Protein AF-F4Q3R3-F1 (afdb_monomer_lite)

Sequence (217 aa):
MTDQIIIEQIKTFCFKVGINTSKILAITIQENKSNDFLSLVIDFQQNKILPQIPIDLLLQDNNKEKSFGNYRCFYNDDLELSNGFLCCSNLMAVEPKISSSDAHKDRCFVDFINCRGNHPDLIFEVKKVQDTGAQSVITTTNHQILNNKLVKVDSRSSTLKMITFRNFKCSSHKIYYGIDVYQSQRSGATSPQIRLSPFTTRNDSLMSSFFQENYLL

Structure (mmCIF, N/CA/C/O backbone):
data_AF-F4Q3R3-F1
#
_entry.id   AF-F4Q3R3-F1
#
loop_
_atom_site.group_PDB
_atom_site.id
_atom_site.type_symbol
_atom_site.label_atom_id
_atom_site.label_alt_id
_atom_site.label_comp_id
_atom_site.label_asym_id
_atom_site.label_entity_id
_atom_site.label_seq_id
_atom_site.pdbx_PDB_ins_code
_atom_site.Cartn_x
_atom_site.Cartn_y
_atom_site.Cartn_z
_atom_site.occupancy
_atom_site.B_iso_or_equiv
_atom_site.auth_seq_id
_atom_site.auth_comp_id
_atom_site.auth_asym_id
_atom_site.auth_atom_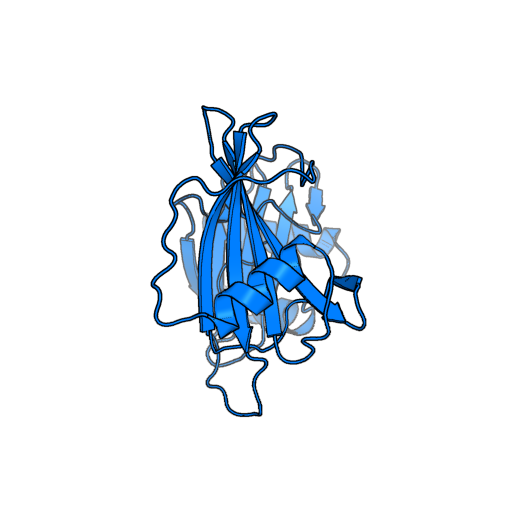id
_atom_site.pdbx_PDB_model_num
ATOM 1 N N . MET A 1 1 ? 16.226 8.936 17.711 1.00 75.06 1 MET A N 1
ATOM 2 C CA . MET A 1 1 ? 15.225 9.484 18.669 1.00 75.06 1 MET A CA 1
ATOM 3 C C . MET A 1 1 ? 14.396 8.336 19.262 1.00 75.06 1 MET A C 1
ATOM 5 O O . MET A 1 1 ? 14.286 7.321 18.586 1.00 75.06 1 MET A O 1
ATOM 9 N N . THR A 1 2 ? 13.866 8.409 20.495 1.00 89.50 2 THR A N 1
ATOM 10 C CA . THR A 1 2 ? 13.022 7.313 21.037 1.00 89.50 2 THR A CA 1
ATOM 11 C C . THR A 1 2 ? 11.581 7.422 20.539 1.00 89.50 2 THR A C 1
ATOM 13 O O . THR A 1 2 ? 11.094 8.526 20.309 1.00 89.50 2 THR A O 1
ATOM 16 N N . ASP A 1 3 ? 10.877 6.295 20.416 1.00 87.62 3 ASP A N 1
ATOM 17 C CA . ASP A 1 3 ? 9.481 6.244 19.947 1.00 87.62 3 ASP A CA 1
ATOM 18 C C . ASP A 1 3 ? 8.557 7.137 20.771 1.00 87.62 3 ASP A C 1
ATOM 20 O O . ASP A 1 3 ? 7.704 7.823 20.224 1.00 87.62 3 ASP A O 1
ATOM 24 N N . GLN A 1 4 ? 8.776 7.184 22.082 1.00 90.81 4 GLN A N 1
ATOM 25 C CA . GLN A 1 4 ? 7.984 8.006 22.985 1.00 90.81 4 GLN A CA 1
ATOM 26 C C . GLN A 1 4 ? 8.170 9.505 22.711 1.00 90.81 4 GLN A C 1
ATOM 28 O O . GLN A 1 4 ? 7.193 10.244 22.692 1.00 90.81 4 GLN A O 1
ATOM 33 N N . ILE A 1 5 ? 9.398 9.949 22.417 1.00 90.44 5 ILE A N 1
ATOM 34 C CA . ILE A 1 5 ? 9.666 11.341 22.021 1.00 90.44 5 ILE A CA 1
ATOM 35 C C . ILE A 1 5 ? 9.001 11.648 20.673 1.00 90.44 5 ILE A C 1
ATOM 37 O O . ILE A 1 5 ? 8.392 12.704 20.522 1.00 90.44 5 ILE A O 1
ATOM 41 N N . ILE A 1 6 ? 9.074 10.720 19.713 1.00 91.19 6 ILE A N 1
ATOM 42 C CA . ILE A 1 6 ? 8.461 10.878 18.386 1.00 91.19 6 ILE A CA 1
ATOM 43 C C . ILE A 1 6 ? 6.942 11.022 18.504 1.00 91.19 6 ILE A C 1
ATOM 45 O O . ILE A 1 6 ? 6.361 11.921 17.899 1.00 91.19 6 ILE A O 1
ATOM 49 N N . ILE A 1 7 ? 6.294 10.154 19.285 1.00 94.31 7 ILE A N 1
ATOM 50 C CA . ILE A 1 7 ? 4.840 10.184 19.469 1.00 94.31 7 ILE A CA 1
ATOM 51 C C . ILE A 1 7 ? 4.414 11.499 20.123 1.00 94.31 7 ILE A C 1
ATOM 53 O O . ILE A 1 7 ? 3.473 12.123 19.641 1.00 94.31 7 ILE A O 1
ATOM 57 N N . GLU A 1 8 ? 5.120 11.965 21.156 1.00 92.50 8 GLU A N 1
ATOM 58 C CA . GLU A 1 8 ? 4.820 13.247 21.808 1.00 92.50 8 GLU A CA 1
ATOM 59 C C . GLU A 1 8 ? 5.006 14.445 20.865 1.00 92.50 8 GLU A C 1
ATOM 61 O O . GLU A 1 8 ? 4.189 15.374 20.863 1.00 92.50 8 GLU A O 1
ATOM 66 N N . GLN A 1 9 ? 6.032 14.415 20.008 1.00 92.19 9 GLN A N 1
ATOM 67 C CA . GLN A 1 9 ? 6.223 15.438 18.983 1.00 92.19 9 GLN A CA 1
ATOM 68 C C . GLN A 1 9 ? 5.089 15.410 17.947 1.00 92.19 9 GLN A C 1
ATOM 70 O O . GLN A 1 9 ? 4.408 16.408 17.726 1.00 92.19 9 GLN A O 1
ATOM 75 N N . ILE A 1 10 ? 4.778 14.255 17.358 1.00 93.06 10 ILE A N 1
ATOM 76 C CA . ILE A 1 10 ? 3.678 14.175 16.388 1.00 93.06 10 ILE A CA 1
ATOM 77 C C . ILE A 1 10 ? 2.347 14.579 17.037 1.00 93.06 10 ILE A C 1
ATOM 79 O O . ILE A 1 10 ? 1.592 15.339 16.440 1.00 93.06 10 ILE A O 1
ATOM 83 N N . LYS A 1 11 ? 2.079 14.162 18.280 1.00 92.69 11 LYS A N 1
ATOM 84 C CA . LYS A 1 11 ? 0.863 14.526 19.021 1.00 92.69 11 LYS A CA 1
ATOM 85 C C . LYS A 1 11 ? 0.736 16.034 19.221 1.00 92.69 11 LYS A C 1
ATOM 87 O O . LYS A 1 11 ? -0.324 16.602 18.962 1.00 92.69 11 LYS A O 1
ATOM 92 N N . THR A 1 12 ? 1.815 16.685 19.650 1.00 91.88 12 THR A N 1
ATOM 93 C CA . THR A 1 12 ? 1.849 18.137 19.870 1.00 91.88 12 THR A CA 1
ATOM 94 C C . THR A 1 12 ? 1.666 18.899 18.558 1.00 91.88 12 THR A C 1
ATOM 96 O O . THR A 1 12 ? 0.879 19.845 18.501 1.00 91.88 12 THR A O 1
ATOM 99 N N . PHE A 1 13 ? 2.332 18.467 17.484 1.00 92.00 13 PHE A N 1
ATOM 100 C CA . PHE A 1 13 ? 2.118 19.011 16.144 1.00 92.00 13 PHE A CA 1
ATOM 101 C C . PHE A 1 13 ? 0.656 18.862 15.707 1.00 92.00 13 PHE A C 1
ATOM 103 O O . PHE A 1 13 ? 0.015 19.857 15.369 1.00 92.00 13 PHE A O 1
ATOM 110 N N . CYS A 1 14 ? 0.103 17.648 15.776 1.00 92.00 14 CYS A N 1
ATOM 111 C CA . CYS A 1 14 ? -1.280 17.363 15.407 1.00 92.00 14 CYS A CA 1
ATOM 112 C C . CYS A 1 14 ? -2.273 18.237 16.182 1.00 92.00 14 CYS A C 1
ATOM 114 O O . CYS A 1 14 ? -3.201 18.767 15.575 1.00 92.00 14 CYS A O 1
ATOM 116 N N . PHE A 1 15 ? -2.051 18.455 17.482 1.00 90.75 15 PHE A N 1
ATOM 117 C CA . PHE A 1 15 ? -2.864 19.362 18.292 1.00 90.75 15 PHE A CA 1
ATOM 118 C C . PHE A 1 15 ? -2.833 20.802 17.760 1.00 90.75 15 PHE A C 1
ATOM 120 O O . PHE A 1 15 ? -3.893 21.389 17.548 1.00 90.75 15 PHE A O 1
ATOM 127 N N . LYS A 1 16 ? -1.642 21.353 17.470 1.00 89.12 16 LYS A N 1
ATOM 128 C CA . LYS A 1 16 ? -1.497 22.714 16.916 1.00 89.12 16 LYS A CA 1
ATOM 129 C C . LYS A 1 16 ? -2.243 22.893 15.590 1.00 89.12 16 LYS A C 1
ATOM 131 O O . LYS A 1 16 ? -2.815 23.950 15.346 1.00 89.12 16 LYS A O 1
ATOM 136 N N . VAL A 1 17 ? -2.235 21.873 14.730 1.00 88.75 17 VAL A N 1
ATOM 137 C CA . VAL A 1 17 ? -2.789 21.962 13.365 1.00 88.75 17 VAL A CA 1
ATOM 138 C C . VAL A 1 17 ? -4.189 21.352 13.210 1.00 88.75 17 VAL A C 1
ATOM 140 O O . VAL A 1 17 ? -4.692 21.245 12.083 1.00 88.75 17 VAL A O 1
ATOM 143 N N . GLY A 1 18 ? -4.820 20.952 14.320 1.00 88.62 18 GLY A N 1
ATOM 144 C CA . GLY A 1 18 ? -6.179 20.408 14.358 1.00 88.62 18 GLY A CA 1
ATOM 145 C C . GLY A 1 18 ? -6.334 19.037 13.690 1.00 88.62 18 GLY A C 1
ATOM 146 O O . GLY A 1 18 ? -7.318 18.811 12.990 1.00 88.62 18 GLY A O 1
ATOM 147 N N . ILE A 1 19 ? -5.355 18.143 13.846 1.00 90.81 19 ILE A N 1
ATOM 148 C CA . ILE A 1 19 ? -5.417 16.744 13.391 1.00 90.81 19 ILE A CA 1
ATOM 149 C C . ILE A 1 19 ? -5.870 15.860 14.558 1.00 90.81 19 ILE A C 1
ATOM 151 O O . ILE A 1 19 ? -5.344 15.975 15.668 1.00 90.81 19 ILE A O 1
ATOM 155 N N . ASN A 1 20 ? -6.835 14.970 14.312 1.00 87.69 20 ASN A N 1
ATOM 156 C CA . ASN A 1 20 ? -7.354 14.074 15.340 1.00 87.69 20 ASN A CA 1
ATOM 157 C C . ASN A 1 20 ? -6.296 13.027 15.749 1.00 87.69 20 ASN A C 1
ATOM 159 O O . ASN A 1 20 ? -5.629 12.431 14.909 1.00 87.69 20 ASN A O 1
ATOM 163 N N . THR A 1 21 ? -6.148 12.800 17.055 1.00 89.06 21 THR A N 1
ATOM 164 C CA . THR A 1 21 ? -5.205 11.827 17.641 1.00 89.06 21 THR A CA 1
ATOM 165 C C . THR A 1 21 ? -5.892 10.866 18.620 1.00 89.06 21 THR A C 1
ATOM 167 O O . THR A 1 21 ? -5.254 10.296 19.497 1.00 89.06 21 THR A O 1
ATOM 170 N N . SER A 1 22 ? -7.212 10.678 18.499 1.00 84.12 22 SER A N 1
ATOM 171 C CA . SER A 1 22 ? -7.994 9.769 19.361 1.00 84.12 22 SER A CA 1
ATOM 172 C C . SER A 1 22 ? -7.909 8.284 18.973 1.00 84.12 22 SER A C 1
ATOM 174 O O . SER A 1 22 ? -8.287 7.423 19.772 1.00 84.12 22 SER A O 1
ATOM 176 N N . LYS A 1 23 ? -7.419 7.977 17.765 1.00 84.88 23 LYS A N 1
ATOM 177 C CA . LYS A 1 23 ? -7.297 6.623 17.199 1.00 84.88 23 LYS A CA 1
ATOM 178 C C . LYS A 1 23 ? -5.906 6.411 16.578 1.00 84.88 23 LYS A C 1
ATOM 180 O O . LYS A 1 23 ? -4.915 6.957 17.063 1.00 84.88 23 LYS A O 1
ATOM 185 N N . ILE A 1 24 ? -5.830 5.607 15.517 1.00 88.06 24 ILE A N 1
ATOM 186 C CA . ILE A 1 24 ? -4.622 5.393 14.730 1.00 88.06 24 ILE A CA 1
ATOM 187 C C . ILE A 1 24 ? -4.497 6.506 13.684 1.00 88.06 24 ILE A C 1
ATOM 189 O O . ILE A 1 24 ? -5.441 6.793 12.950 1.00 88.06 24 ILE A O 1
ATOM 193 N N . LEU A 1 25 ? -3.309 7.099 13.607 1.00 91.25 25 LEU A N 1
ATOM 194 C CA . LEU A 1 25 ? -2.916 8.085 12.608 1.00 91.25 25 LEU A CA 1
ATOM 195 C C . LEU A 1 25 ? -1.880 7.466 11.674 1.00 91.25 25 LEU A C 1
ATOM 197 O O . LEU A 1 25 ? -0.830 7.014 12.131 1.00 91.25 25 LEU A O 1
ATOM 201 N N . ALA A 1 26 ? -2.128 7.511 10.370 1.00 89.94 26 ALA A N 1
ATOM 202 C CA . ALA A 1 26 ? -1.070 7.369 9.378 1.00 89.94 26 ALA A CA 1
ATOM 203 C C . ALA A 1 26 ? -0.681 8.757 8.882 1.00 89.94 26 ALA A C 1
ATOM 205 O O . ALA A 1 26 ? -1.551 9.534 8.495 1.00 89.94 26 ALA A O 1
ATOM 206 N N . ILE A 1 27 ? 0.610 9.073 8.891 1.00 91.94 27 ILE A N 1
ATOM 207 C CA . ILE A 1 27 ? 1.136 10.354 8.427 1.00 91.94 27 ILE A CA 1
ATOM 208 C C . ILE A 1 27 ? 2.411 10.141 7.618 1.00 91.94 27 ILE A C 1
ATOM 210 O O . ILE A 1 27 ? 3.320 9.431 8.036 1.00 91.94 27 ILE A O 1
ATOM 214 N N . THR A 1 28 ? 2.494 10.776 6.456 1.00 91.56 28 THR A N 1
ATOM 215 C CA . THR A 1 28 ? 3.688 10.838 5.618 1.00 91.56 28 THR A CA 1
ATOM 216 C C . THR A 1 28 ? 4.083 12.295 5.444 1.00 91.56 28 THR A C 1
ATOM 218 O O . THR A 1 28 ? 3.264 13.106 5.020 1.00 91.56 28 THR A O 1
ATOM 221 N N . ILE A 1 29 ? 5.330 12.624 5.769 1.00 91.50 29 ILE A N 1
ATOM 222 C CA . ILE A 1 29 ? 5.904 13.963 5.620 1.00 91.50 29 ILE A CA 1
ATOM 223 C C . ILE A 1 29 ? 6.990 13.877 4.555 1.00 91.50 29 ILE A C 1
ATOM 225 O O . ILE A 1 29 ? 7.882 13.038 4.661 1.00 91.50 29 ILE A O 1
ATOM 229 N N . GLN A 1 30 ? 6.910 14.729 3.540 1.00 88.00 30 GLN A N 1
ATOM 230 C CA . GLN A 1 30 ? 7.859 14.801 2.433 1.00 88.00 30 GLN A CA 1
ATOM 231 C C . GLN A 1 30 ? 8.424 16.217 2.323 1.00 88.00 30 GLN A C 1
ATOM 233 O O . GLN A 1 30 ? 7.665 17.185 2.367 1.00 88.00 30 GLN A O 1
ATOM 238 N N . GLU A 1 31 ? 9.733 16.344 2.114 1.00 88.44 31 GLU A N 1
ATOM 239 C CA . GLU A 1 31 ? 10.345 17.613 1.714 1.00 88.44 31 GLU A CA 1
ATOM 240 C C . GLU A 1 31 ? 10.086 17.897 0.225 1.00 88.44 31 GLU A C 1
ATOM 242 O O . GLU A 1 31 ? 10.265 17.051 -0.656 1.00 88.44 31 GLU A O 1
ATOM 247 N N . ASN A 1 32 ? 9.642 19.113 -0.080 1.00 79.19 32 ASN A N 1
ATOM 248 C CA . ASN A 1 32 ? 9.301 19.542 -1.428 1.00 79.19 32 ASN A CA 1
ATOM 249 C C . ASN A 1 32 ? 10.491 19.387 -2.376 1.00 79.19 32 ASN A C 1
ATOM 251 O O . ASN A 1 32 ? 11.596 19.835 -2.090 1.00 79.19 32 ASN A O 1
ATOM 255 N N . LYS A 1 33 ? 10.230 18.831 -3.567 1.00 74.31 33 LYS A N 1
ATOM 256 C CA . LYS A 1 33 ? 11.242 18.595 -4.616 1.00 74.31 33 LYS A CA 1
ATOM 257 C C . LYS A 1 33 ? 12.390 17.667 -4.180 1.00 74.31 33 LYS A C 1
ATOM 259 O O . LYS A 1 33 ? 13.355 17.537 -4.928 1.00 74.31 33 LYS A O 1
ATOM 264 N N . SER A 1 34 ? 12.261 17.002 -3.032 1.00 76.62 34 SER A N 1
ATOM 265 C CA . SER A 1 34 ? 13.141 15.930 -2.589 1.00 76.62 34 SER A CA 1
ATOM 266 C C . SER A 1 34 ? 12.426 14.579 -2.678 1.00 76.62 34 SER A C 1
ATOM 268 O O . SER A 1 34 ? 11.194 14.485 -2.661 1.00 76.62 34 SER A O 1
ATOM 270 N N . ASN A 1 35 ? 13.224 13.517 -2.776 1.00 72.06 35 ASN A N 1
ATOM 271 C CA . ASN A 1 35 ? 12.749 12.151 -2.559 1.00 72.06 35 ASN A CA 1
ATOM 272 C C . ASN A 1 35 ? 12.780 11.780 -1.065 1.00 72.06 35 ASN A C 1
ATOM 274 O O . ASN A 1 35 ? 12.424 10.654 -0.722 1.00 72.06 35 ASN A O 1
ATOM 278 N N . ASP A 1 36 ? 13.211 12.695 -0.193 1.00 79.81 36 ASP A N 1
ATOM 279 C CA . ASP A 1 36 ? 13.259 12.484 1.246 1.00 79.81 36 ASP A CA 1
ATOM 280 C C . ASP A 1 36 ? 11.865 12.583 1.859 1.00 79.81 36 ASP A C 1
ATOM 282 O O . ASP A 1 36 ? 11.150 13.583 1.739 1.00 79.81 36 ASP A O 1
ATOM 286 N N . PHE A 1 37 ? 11.484 11.510 2.545 1.00 85.38 37 PHE A N 1
ATOM 287 C CA . PHE A 1 37 ? 10.232 11.423 3.274 1.00 85.38 37 PHE A CA 1
ATOM 288 C C . PHE A 1 37 ? 10.401 10.607 4.555 1.00 85.38 37 PHE A C 1
ATOM 290 O O . PHE A 1 37 ? 11.352 9.838 4.718 1.00 85.38 37 PHE A O 1
ATOM 297 N N . LEU A 1 38 ? 9.433 10.754 5.449 1.00 91.06 38 LEU A N 1
ATOM 298 C CA . LEU A 1 38 ? 9.163 9.828 6.538 1.00 91.06 38 LEU A CA 1
ATOM 299 C C . LEU A 1 38 ? 7.695 9.427 6.480 1.00 91.06 38 LEU A C 1
ATOM 301 O O . LEU A 1 38 ? 6.846 10.199 6.039 1.00 91.06 38 LEU A O 1
ATOM 305 N N . SER A 1 39 ? 7.394 8.225 6.949 1.00 87.75 39 SER A N 1
ATOM 306 C CA . SER A 1 39 ? 6.030 7.755 7.147 1.00 87.75 39 SER A CA 1
ATOM 307 C C . SER A 1 39 ? 5.922 7.115 8.517 1.00 87.75 39 SER A C 1
ATOM 309 O O . SER A 1 39 ? 6.761 6.295 8.880 1.00 87.75 39 SER A O 1
ATOM 311 N N . LEU A 1 40 ? 4.907 7.480 9.283 1.00 91.75 40 LEU A N 1
ATOM 312 C CA . LEU A 1 40 ? 4.645 6.932 10.603 1.00 91.75 40 LEU A CA 1
ATOM 313 C C . LEU A 1 40 ? 3.199 6.467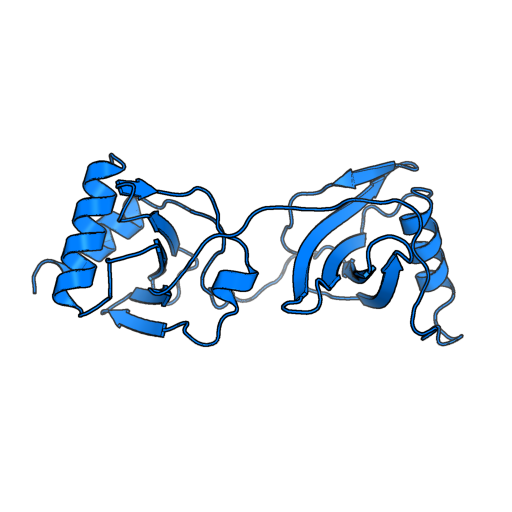 10.657 1.00 91.75 40 LEU A C 1
ATOM 315 O O . LEU A 1 40 ? 2.285 7.204 10.290 1.00 91.75 40 LEU A O 1
ATOM 319 N N . VAL A 1 41 ? 3.003 5.260 11.171 1.00 88.50 41 VAL A N 1
ATOM 320 C CA . VAL A 1 41 ? 1.702 4.823 11.663 1.00 88.50 41 VAL A CA 1
ATOM 321 C C . VAL A 1 41 ? 1.763 4.818 13.181 1.00 88.50 41 VAL A C 1
ATOM 323 O O . VAL A 1 41 ? 2.594 4.126 13.764 1.00 88.50 41 VAL A O 1
ATOM 326 N N . ILE A 1 42 ? 0.888 5.578 13.824 1.00 91.69 42 ILE A N 1
ATOM 327 C CA . ILE A 1 42 ? 0.881 5.763 15.271 1.00 91.69 42 ILE A CA 1
ATOM 328 C C . ILE A 1 42 ? -0.480 5.353 15.810 1.00 91.69 42 ILE A C 1
ATOM 330 O O . ILE A 1 42 ? -1.496 5.911 15.416 1.00 91.69 42 ILE A O 1
ATOM 334 N N . ASP A 1 43 ? -0.490 4.407 16.739 1.00 89.19 43 ASP A N 1
ATOM 335 C CA . ASP A 1 43 ? -1.637 4.117 17.587 1.00 89.19 43 ASP A CA 1
ATOM 336 C C . ASP A 1 43 ? -1.521 4.959 18.864 1.00 89.19 43 ASP A C 1
ATOM 338 O O . ASP A 1 43 ? -0.720 4.652 19.754 1.00 89.19 43 ASP A O 1
ATOM 342 N N . PHE A 1 44 ? -2.299 6.042 18.950 1.00 89.44 44 PHE A N 1
ATOM 343 C CA . PHE A 1 44 ? -2.291 6.928 20.117 1.00 89.44 44 PHE A CA 1
ATOM 344 C C . PHE A 1 44 ? -2.993 6.333 21.340 1.00 89.44 44 PHE A C 1
ATOM 346 O O . PHE A 1 44 ? -2.712 6.765 22.457 1.00 89.44 44 PHE A O 1
ATOM 353 N N . GLN A 1 45 ? -3.864 5.335 21.162 1.00 87.25 45 GLN A N 1
ATOM 354 C CA . GLN A 1 45 ? -4.514 4.647 22.280 1.00 87.25 45 GLN A CA 1
ATOM 355 C C . GLN A 1 45 ? -3.528 3.711 22.974 1.00 87.25 45 GLN A C 1
ATOM 357 O O . GLN A 1 45 ? -3.452 3.673 24.200 1.00 87.25 45 GLN A O 1
ATOM 362 N N . GLN A 1 46 ? -2.735 2.984 22.186 1.00 87.31 46 GLN A N 1
ATOM 363 C CA . GLN A 1 46 ? -1.703 2.080 22.694 1.00 87.31 46 GLN A CA 1
ATOM 364 C C . GLN A 1 46 ? -0.353 2.764 22.928 1.00 87.31 46 GLN A C 1
ATOM 366 O O . GLN A 1 46 ? 0.559 2.124 23.453 1.00 87.31 46 GLN A O 1
ATOM 371 N N . ASN A 1 47 ? -0.222 4.035 22.538 1.00 88.69 47 ASN A N 1
ATOM 372 C CA . ASN A 1 47 ? 1.013 4.817 22.565 1.00 88.69 47 ASN A CA 1
ATOM 373 C C . ASN A 1 47 ? 2.182 4.103 21.858 1.00 88.69 47 ASN A C 1
ATOM 375 O O . ASN A 1 47 ? 3.266 3.935 22.423 1.00 88.69 47 ASN A O 1
ATOM 379 N N . LYS A 1 48 ? 1.945 3.623 20.630 1.00 89.69 48 LYS A N 1
ATOM 380 C CA . LYS A 1 48 ? 2.905 2.814 19.861 1.00 89.69 48 LYS A CA 1
ATOM 381 C C . LYS A 1 48 ? 3.008 3.259 18.411 1.00 89.69 48 LYS A C 1
ATOM 383 O O . LYS A 1 48 ? 2.011 3.588 17.778 1.00 89.69 48 LYS A O 1
ATOM 388 N N . ILE A 1 49 ? 4.217 3.161 17.861 1.00 87.25 49 ILE A N 1
ATOM 389 C CA . ILE A 1 49 ? 4.442 3.238 16.417 1.00 87.25 49 ILE A CA 1
ATOM 390 C C . ILE A 1 49 ? 4.241 1.836 15.839 1.00 87.25 49 ILE A C 1
ATOM 392 O O . ILE A 1 49 ? 4.933 0.889 16.212 1.00 87.25 49 ILE A O 1
ATOM 396 N N . LEU A 1 50 ? 3.279 1.695 14.935 1.00 80.69 50 LEU A N 1
ATOM 397 C CA . LEU A 1 50 ? 2.990 0.442 14.253 1.00 80.69 50 LEU A CA 1
ATOM 398 C C . LEU A 1 50 ? 3.922 0.285 13.042 1.00 80.69 50 LEU A C 1
ATOM 400 O O . LEU A 1 50 ? 4.198 1.261 12.346 1.00 80.69 50 LEU A O 1
ATOM 404 N N . PRO A 1 51 ? 4.410 -0.928 12.739 1.00 64.50 51 PRO A N 1
ATOM 405 C CA . PRO A 1 51 ? 5.303 -1.139 11.600 1.00 64.50 51 PRO A CA 1
ATOM 406 C C . PRO A 1 51 ? 4.578 -0.995 10.255 1.00 64.50 51 PRO A C 1
ATOM 408 O O . PRO A 1 51 ? 5.195 -0.620 9.259 1.00 64.50 51 PRO A O 1
ATOM 411 N N . GLN A 1 52 ? 3.277 -1.295 10.225 1.00 71.12 52 GLN A N 1
ATOM 412 C CA . GLN A 1 52 ? 2.454 -1.265 9.022 1.00 71.12 52 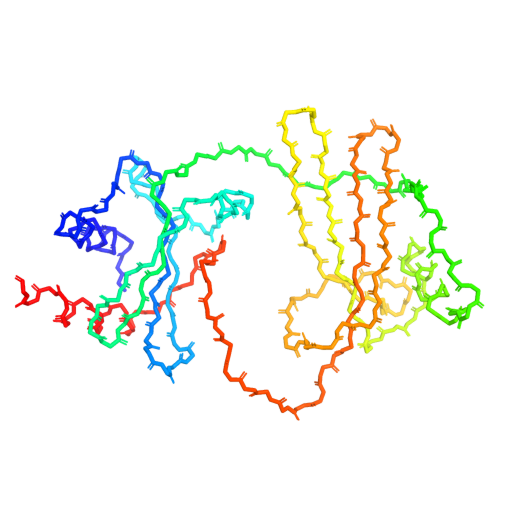GLN A CA 1
ATOM 413 C C . GLN A 1 52 ? 0.963 -1.157 9.354 1.00 71.12 52 GLN A C 1
ATOM 415 O O . GLN A 1 52 ? 0.550 -1.500 10.463 1.00 71.12 52 GLN A O 1
ATOM 420 N N . ILE A 1 53 ? 0.161 -0.785 8.358 1.00 59.72 53 ILE A N 1
ATOM 421 C CA . ILE A 1 53 ? -1.304 -0.876 8.357 1.00 59.72 53 ILE A CA 1
ATOM 422 C C . ILE A 1 53 ? -1.812 -1.521 7.068 1.00 59.72 53 ILE A C 1
ATOM 424 O O . ILE A 1 53 ? -1.154 -1.418 6.029 1.00 59.72 53 ILE A O 1
ATOM 428 N N . PRO A 1 54 ? -2.983 -2.182 7.107 1.00 57.34 54 PRO A N 1
ATOM 429 C CA . PRO A 1 54 ? -3.647 -2.638 5.896 1.00 57.34 54 PRO A CA 1
ATOM 430 C C . PRO A 1 54 ? -3.852 -1.475 4.917 1.00 57.34 54 PRO A C 1
ATOM 432 O O . PRO A 1 54 ? -4.373 -0.423 5.288 1.00 57.34 54 PRO A O 1
ATOM 435 N N . ILE A 1 55 ? -3.458 -1.678 3.657 1.00 55.31 55 ILE A N 1
ATOM 436 C CA . ILE A 1 55 ? -3.570 -0.660 2.603 1.00 55.31 55 ILE A CA 1
ATOM 437 C C . ILE A 1 55 ? -5.018 -0.218 2.385 1.00 55.31 55 ILE A C 1
ATOM 439 O O . ILE A 1 55 ? -5.261 0.943 2.080 1.00 55.31 55 ILE A O 1
ATOM 443 N N . ASP A 1 56 ? -5.978 -1.112 2.617 1.00 49.06 56 ASP A N 1
ATOM 444 C CA . ASP A 1 56 ? -7.404 -0.819 2.482 1.00 49.06 56 ASP A CA 1
ATOM 445 C C . ASP A 1 56 ? -7.864 0.279 3.455 1.00 49.06 56 ASP A C 1
ATOM 447 O O . ASP A 1 56 ? -8.784 1.025 3.135 1.00 49.06 56 ASP A O 1
ATOM 451 N N . LEU A 1 57 ? -7.188 0.441 4.603 1.00 55.94 57 LEU A N 1
ATOM 452 C CA . LEU A 1 57 ? -7.459 1.544 5.528 1.00 55.94 57 LEU A CA 1
ATOM 453 C C . LEU A 1 57 ? -6.928 2.884 4.992 1.00 55.94 57 LEU A C 1
ATOM 455 O O . LEU A 1 57 ? -7.540 3.922 5.215 1.00 55.94 57 LEU A O 1
ATOM 459 N N . LEU A 1 58 ? -5.832 2.864 4.226 1.00 58.81 58 LEU A N 1
ATOM 460 C CA . LEU A 1 58 ? -5.297 4.044 3.535 1.00 58.81 58 LEU A CA 1
ATOM 461 C C . LEU A 1 58 ? -6.045 4.391 2.249 1.00 58.81 58 LEU A C 1
ATOM 463 O O . LEU A 1 58 ? -5.874 5.488 1.732 1.00 58.81 58 LEU A O 1
ATOM 467 N N . LEU A 1 59 ? -6.821 3.469 1.689 1.00 52.56 59 LEU A N 1
ATOM 468 C CA . LEU A 1 59 ? -7.619 3.708 0.485 1.00 52.56 59 LEU A CA 1
ATOM 469 C C . LEU A 1 59 ? -9.016 4.251 0.802 1.00 52.56 59 LEU A C 1
ATOM 471 O O . LEU A 1 59 ? -9.772 4.532 -0.122 1.00 52.56 59 LEU A O 1
ATOM 475 N N . GLN A 1 60 ? -9.352 4.418 2.084 1.00 53.34 60 GLN A N 1
ATOM 476 C CA . GLN A 1 60 ? -10.553 5.137 2.495 1.00 53.34 60 GLN A CA 1
ATOM 477 C C . GLN A 1 60 ? -10.440 6.600 2.028 1.00 53.34 60 GLN A C 1
ATOM 479 O O . GLN A 1 60 ? -9.377 7.207 2.167 1.00 53.34 60 GLN A O 1
ATOM 484 N N . ASP A 1 61 ? -11.524 7.174 1.493 1.00 53.09 61 ASP A N 1
ATOM 485 C CA . ASP A 1 61 ? -11.589 8.513 0.860 1.00 53.09 61 ASP A CA 1
ATOM 486 C C . ASP A 1 61 ? -11.282 9.707 1.803 1.00 53.09 61 ASP A C 1
ATOM 488 O O . ASP A 1 61 ? -11.541 10.864 1.479 1.00 53.09 61 ASP A O 1
ATOM 492 N N . ASN A 1 62 ? -10.688 9.454 2.969 1.00 66.81 62 ASN A N 1
ATOM 493 C CA . ASN A 1 62 ? -10.444 10.420 4.038 1.00 66.81 62 ASN A CA 1
ATOM 494 C C . ASN A 1 62 ? -8.983 10.890 4.127 1.00 66.81 62 ASN A C 1
ATOM 496 O O . ASN A 1 62 ? -8.607 11.556 5.095 1.00 66.81 62 ASN A O 1
ATOM 500 N N . ASN A 1 63 ? -8.148 10.567 3.135 1.00 77.12 63 ASN A N 1
ATOM 501 C CA . ASN A 1 63 ? -6.770 11.053 3.086 1.00 77.12 63 ASN A CA 1
ATOM 502 C C . ASN A 1 63 ? -6.738 12.572 2.888 1.00 77.12 63 ASN A C 1
ATOM 504 O O . ASN A 1 63 ? -7.314 13.107 1.941 1.00 77.12 63 ASN A O 1
ATOM 508 N N . LYS A 1 64 ? -6.012 13.264 3.761 1.00 86.62 64 LYS A N 1
ATOM 509 C CA . LYS A 1 64 ? -5.870 14.721 3.760 1.00 86.62 64 LYS A CA 1
ATOM 510 C C . LYS A 1 64 ? -4.436 15.098 3.397 1.00 86.62 64 LYS A C 1
ATOM 512 O O . LYS A 1 64 ? -3.494 14.420 3.800 1.00 86.62 64 LYS A O 1
ATOM 517 N N . GLU A 1 65 ? -4.269 16.199 2.671 1.00 88.56 65 GLU A N 1
ATOM 518 C CA . GLU A 1 65 ? -2.968 16.820 2.394 1.00 88.56 65 GLU A CA 1
ATOM 519 C C . GLU A 1 65 ? -2.943 18.225 3.003 1.00 88.56 65 GLU A C 1
ATOM 521 O O . GLU A 1 65 ? -3.895 18.997 2.863 1.00 88.56 65 GLU A O 1
ATOM 526 N N . LYS A 1 66 ? -1.843 18.570 3.673 1.00 89.44 66 LYS A N 1
ATOM 527 C CA . LYS A 1 66 ? -1.536 19.934 4.114 1.00 89.44 66 LYS A CA 1
ATOM 528 C C . LYS A 1 66 ? -0.085 20.263 3.782 1.00 89.44 66 LYS A C 1
ATOM 530 O O . LYS A 1 66 ? 0.799 19.424 3.929 1.00 89.44 66 LYS A O 1
ATOM 535 N N . SER A 1 67 ? 0.157 21.494 3.343 1.00 89.12 67 SER A N 1
ATOM 536 C CA . SER A 1 67 ? 1.508 22.012 3.102 1.00 89.12 67 SER A CA 1
ATOM 537 C C . SER A 1 67 ? 1.980 22.835 4.298 1.00 89.12 67 SER A C 1
ATOM 539 O O . SER A 1 67 ? 1.213 23.629 4.841 1.00 89.12 67 SER A O 1
ATOM 541 N N . PHE A 1 68 ? 3.242 22.659 4.678 1.00 87.69 68 PHE A N 1
ATOM 542 C CA . PHE A 1 68 ? 3.886 23.309 5.815 1.00 87.69 68 PHE A CA 1
ATOM 543 C C . PHE A 1 68 ? 5.273 23.792 5.392 1.00 87.69 68 PHE A C 1
ATOM 545 O O . PHE A 1 68 ? 6.237 23.030 5.427 1.00 87.69 68 PHE A O 1
ATOM 552 N N . GLY A 1 69 ? 5.368 25.038 4.919 1.00 86.81 69 GLY A N 1
ATOM 553 C CA . GLY A 1 69 ? 6.622 25.591 4.399 1.00 86.81 69 GLY A CA 1
ATOM 554 C C . GLY A 1 69 ? 7.212 24.726 3.279 1.00 86.81 69 GLY A C 1
ATOM 555 O O . GLY A 1 69 ? 6.589 24.538 2.230 1.00 86.81 69 GLY A O 1
ATOM 556 N N . ASN A 1 70 ? 8.401 24.171 3.521 1.00 88.38 70 ASN A N 1
ATOM 557 C CA . ASN A 1 70 ? 9.095 23.285 2.587 1.00 88.38 70 ASN A CA 1
ATOM 558 C C . ASN A 1 70 ? 8.576 21.842 2.583 1.00 88.38 70 ASN A C 1
ATOM 560 O O . ASN A 1 70 ? 9.091 21.035 1.818 1.00 88.38 70 ASN A O 1
ATOM 564 N N . TYR A 1 71 ? 7.554 21.510 3.370 1.00 90.75 71 TYR A N 1
ATOM 565 C CA . TYR A 1 71 ? 7.081 20.139 3.527 1.00 90.75 71 TYR A CA 1
ATOM 566 C C . TYR A 1 71 ? 5.635 19.960 3.071 1.00 90.75 71 TYR A C 1
ATOM 568 O O . TYR A 1 71 ? 4.805 20.871 3.140 1.00 90.75 71 TYR A O 1
ATOM 576 N N . ARG A 1 72 ? 5.318 18.738 2.651 1.00 89.12 72 ARG A N 1
ATOM 577 C CA . ARG A 1 72 ? 3.957 18.247 2.435 1.00 89.12 72 ARG A CA 1
ATOM 578 C C . ARG A 1 72 ? 3.672 17.119 3.404 1.00 89.12 72 ARG A C 1
ATOM 580 O O . ARG A 1 72 ? 4.445 16.169 3.493 1.00 89.12 72 ARG A O 1
ATOM 587 N N . CYS A 1 73 ? 2.547 17.219 4.095 1.00 90.06 73 CYS A N 1
ATOM 588 C CA . CYS A 1 73 ? 2.058 16.201 5.008 1.00 90.06 73 CYS A CA 1
ATOM 589 C C . CYS A 1 73 ? 0.790 15.575 4.434 1.00 90.06 73 CYS A C 1
ATOM 591 O O . CYS A 1 73 ? -0.227 16.255 4.284 1.00 90.06 73 CYS A O 1
ATOM 593 N N . PHE A 1 74 ? 0.838 14.275 4.175 1.00 89.00 74 PHE A N 1
ATOM 594 C CA . PHE A 1 74 ? -0.322 13.452 3.857 1.00 89.00 74 PHE A CA 1
ATOM 595 C C . PHE A 1 74 ? -0.716 12.678 5.109 1.00 89.00 74 PHE A C 1
ATOM 597 O O . PHE A 1 74 ? 0.158 12.102 5.751 1.00 89.00 74 PHE A O 1
ATOM 604 N N . TYR A 1 75 ? -1.991 12.662 5.488 1.00 90.44 75 TYR A N 1
ATOM 605 C CA . TYR A 1 75 ? -2.420 11.985 6.712 1.00 90.44 75 TYR A CA 1
ATOM 606 C C . TYR A 1 75 ? -3.842 11.424 6.647 1.00 90.44 75 TYR A C 1
ATOM 608 O O . TYR A 1 75 ? -4.685 11.917 5.898 1.00 90.44 75 TYR A O 1
ATOM 616 N N . ASN A 1 76 ? -4.094 10.394 7.453 1.00 88.12 76 ASN A N 1
ATOM 617 C CA . ASN A 1 76 ? -5.410 9.816 7.704 1.00 88.12 76 ASN A CA 1
ATOM 618 C C . ASN A 1 76 ? -5.560 9.572 9.212 1.00 88.12 76 ASN A C 1
ATOM 620 O O . ASN A 1 76 ? -4.767 8.838 9.805 1.00 88.12 76 ASN A O 1
ATOM 624 N N . ASP A 1 77 ? -6.530 10.252 9.820 1.00 81.25 77 ASP A N 1
ATOM 625 C CA . ASP A 1 77 ? -6.723 10.390 11.265 1.00 81.25 77 ASP A CA 1
ATOM 626 C C . ASP A 1 77 ? -7.939 9.617 11.817 1.00 81.25 77 ASP A C 1
ATOM 628 O O . ASP A 1 77 ? -8.346 9.852 12.957 1.00 81.25 77 ASP A O 1
ATOM 632 N N . ASP A 1 78 ? -8.509 8.691 11.034 1.00 74.00 78 ASP A N 1
ATOM 633 C CA . ASP A 1 78 ? -9.693 7.895 11.403 1.00 74.00 78 ASP A CA 1
ATOM 634 C C . ASP A 1 78 ? -9.543 6.394 11.064 1.00 74.00 78 ASP A C 1
ATOM 636 O O . ASP A 1 78 ? -10.450 5.759 10.534 1.00 74.00 78 ASP A O 1
ATOM 640 N N . LEU A 1 79 ? -8.370 5.808 11.339 1.00 71.06 79 LEU A N 1
ATOM 641 C CA . LEU A 1 79 ? -8.075 4.407 11.001 1.00 71.06 79 LEU A CA 1
ATOM 642 C C . LEU A 1 79 ? -8.488 3.424 12.121 1.00 71.06 79 LEU A C 1
ATOM 644 O O . LEU A 1 79 ? -8.161 3.633 13.292 1.00 71.06 79 LEU A O 1
ATOM 648 N N . GLU A 1 80 ? -9.115 2.298 11.743 1.00 61.19 80 GLU A N 1
ATOM 649 C CA . GLU A 1 80 ? -9.475 1.163 12.621 1.00 61.19 80 GLU A CA 1
ATOM 650 C C . GLU A 1 80 ? -8.955 -0.179 12.051 1.00 61.19 80 GLU A C 1
ATOM 652 O O . GLU A 1 80 ? -9.154 -0.478 10.877 1.00 61.19 80 GLU A O 1
ATOM 657 N N . LEU A 1 81 ? -8.271 -1.008 12.855 1.00 53.31 81 LEU A N 1
ATOM 658 C CA . LEU A 1 81 ? -7.613 -2.248 12.393 1.00 53.31 81 LEU A CA 1
ATOM 659 C C . LEU A 1 81 ? -8.540 -3.486 12.393 1.00 53.31 81 LEU A C 1
ATOM 661 O O . LEU A 1 81 ? -9.195 -3.775 13.391 1.00 53.31 81 LEU A O 1
ATOM 665 N N . SER A 1 82 ? -8.487 -4.296 11.323 1.00 45.09 82 SER A N 1
ATOM 666 C CA . SER A 1 82 ? -9.017 -5.678 11.258 1.00 45.09 82 SER A CA 1
ATOM 667 C C . SER A 1 82 ? -7.989 -6.654 10.614 1.00 45.09 82 SER A C 1
ATOM 669 O O . SER A 1 82 ? -7.143 -6.230 9.830 1.00 45.09 82 SER A O 1
ATOM 671 N N . ASN A 1 83 ? -7.974 -7.948 10.990 1.00 38.72 83 ASN A N 1
ATOM 672 C CA . ASN A 1 83 ? -6.846 -8.910 10.806 1.00 38.72 83 ASN A CA 1
ATOM 673 C C . ASN A 1 83 ? -6.874 -9.804 9.506 1.00 38.72 83 ASN A C 1
ATOM 675 O O . ASN A 1 83 ? -7.911 -10.409 9.250 1.00 38.72 83 ASN A O 1
ATOM 679 N N . GLY A 1 84 ? -5.731 -10.051 8.793 1.00 39.25 84 GLY A N 1
ATOM 680 C CA . GLY A 1 84 ? -5.415 -11.307 8.004 1.00 39.25 84 GLY A CA 1
ATOM 681 C C . GLY A 1 84 ? -4.935 -11.269 6.501 1.00 39.25 84 GLY A C 1
ATOM 682 O O . GLY A 1 84 ? -5.328 -10.375 5.762 1.00 39.25 84 GLY A O 1
ATOM 683 N N . PHE A 1 85 ? -4.136 -12.267 6.002 1.00 35.97 85 PHE A N 1
ATOM 684 C CA . PHE A 1 85 ? -3.598 -12.393 4.594 1.00 35.97 85 PHE A CA 1
ATOM 685 C C . PHE A 1 85 ? -3.409 -13.859 4.017 1.00 35.97 85 PHE A C 1
ATOM 687 O O . PHE A 1 85 ? -3.017 -14.744 4.763 1.00 35.97 85 PHE A O 1
ATOM 694 N N . LEU A 1 86 ? -3.668 -14.062 2.686 1.00 46.84 86 LEU A N 1
ATOM 695 C CA . LEU A 1 86 ? -3.547 -15.215 1.691 1.00 46.84 86 LEU A CA 1
ATOM 696 C C . LEU A 1 86 ? -3.755 -16.733 2.050 1.00 46.84 86 LEU A C 1
ATOM 698 O O . LEU A 1 86 ? -2.977 -17.266 2.822 1.00 46.84 86 LEU A O 1
ATOM 702 N N . CYS A 1 87 ? -4.688 -17.478 1.384 1.00 45.00 87 CYS A N 1
ATOM 703 C CA . CYS A 1 87 ? -5.009 -18.898 1.738 1.00 45.00 87 CYS A CA 1
ATOM 704 C C . CYS A 1 87 ? -4.739 -20.089 0.764 1.00 45.00 87 CYS A C 1
ATOM 706 O O . CYS A 1 87 ? -4.471 -21.153 1.310 1.00 45.00 87 CYS A O 1
ATOM 708 N N . CYS A 1 88 ? -4.885 -20.061 -0.587 1.00 49.06 88 CYS A N 1
ATOM 709 C CA . CYS A 1 88 ? -5.172 -21.336 -1.321 1.00 49.06 88 CYS A CA 1
ATOM 710 C C . CYS A 1 88 ? -4.704 -21.469 -2.812 1.00 49.06 88 CYS A C 1
ATOM 712 O O . CYS A 1 88 ? -4.628 -20.463 -3.512 1.00 49.06 88 CYS A O 1
ATOM 714 N N . SER A 1 89 ? -4.436 -22.706 -3.305 1.00 44.28 89 SER A N 1
ATOM 715 C CA . SER A 1 89 ? -3.742 -23.074 -4.579 1.00 44.28 89 SER A CA 1
ATOM 716 C C . SER A 1 89 ? -4.596 -23.383 -5.835 1.00 44.28 89 SER A C 1
ATOM 718 O O . SER A 1 89 ? -4.034 -23.515 -6.919 1.00 44.28 89 SER A O 1
ATOM 720 N N . ASN A 1 90 ? -5.928 -23.478 -5.741 1.00 46.00 90 ASN A N 1
ATOM 721 C CA . ASN A 1 90 ? -6.813 -23.757 -6.889 1.00 46.00 90 ASN A CA 1
ATOM 722 C C . ASN A 1 90 ? -7.554 -22.485 -7.336 1.00 46.00 90 ASN A C 1
ATOM 724 O O . ASN A 1 90 ? -8.549 -22.092 -6.719 1.00 46.00 90 ASN A O 1
ATOM 728 N N . LEU A 1 91 ? -7.070 -21.840 -8.401 1.00 53.56 91 LEU A N 1
ATOM 729 C CA . LEU A 1 91 ? -7.619 -20.595 -8.949 1.00 53.56 91 LEU A CA 1
ATOM 730 C C . LEU A 1 91 ? -8.269 -20.837 -10.321 1.00 53.56 91 LEU A C 1
ATOM 732 O O . LEU A 1 91 ? -7.646 -21.435 -11.192 1.00 53.56 91 LEU A O 1
ATOM 736 N N . MET A 1 92 ? -9.499 -20.350 -10.534 1.00 51.69 92 MET A N 1
ATOM 737 C CA . MET A 1 92 ? -10.195 -20.408 -11.833 1.00 51.69 92 MET A CA 1
ATOM 738 C C . MET A 1 92 ? -10.493 -19.002 -12.357 1.00 51.69 92 MET A C 1
ATOM 740 O O . MET A 1 92 ? -10.931 -18.148 -11.590 1.00 51.69 92 MET A O 1
ATOM 744 N N . ALA A 1 93 ? -10.273 -18.744 -13.649 1.00 47.00 93 ALA A N 1
ATOM 745 C CA . ALA A 1 93 ? -10.584 -17.449 -14.260 1.00 47.00 93 ALA A CA 1
ATOM 746 C C . ALA A 1 93 ? -12.101 -17.182 -14.248 1.00 47.00 93 ALA A C 1
ATOM 748 O O . ALA A 1 93 ? -12.892 -18.052 -14.602 1.00 47.00 93 ALA A O 1
ATOM 749 N N . VAL A 1 94 ? -12.500 -15.979 -13.840 1.00 45.56 94 VAL A N 1
ATOM 750 C CA . VAL A 1 94 ? -13.896 -15.513 -13.772 1.00 45.56 94 VAL A CA 1
ATOM 751 C C . VAL A 1 94 ? -14.345 -14.936 -15.113 1.00 45.56 94 VAL A C 1
ATOM 753 O O . VAL A 1 94 ? -15.516 -15.041 -15.453 1.00 45.56 94 VAL A O 1
ATOM 756 N N . GLU A 1 95 ? -13.421 -14.389 -15.905 1.00 46.03 95 GLU A N 1
ATOM 757 C CA . GLU A 1 95 ? -13.675 -13.984 -17.290 1.00 46.03 95 GLU A CA 1
ATOM 758 C C . GLU A 1 95 ? -12.456 -14.327 -18.158 1.00 46.03 95 GLU A C 1
ATOM 760 O O . GLU A 1 95 ? -11.355 -13.846 -17.873 1.00 46.03 95 GLU A O 1
ATOM 765 N N . PRO A 1 96 ? -12.600 -15.124 -19.231 1.00 45.28 96 PRO A N 1
ATOM 766 C CA . PRO A 1 96 ? -11.498 -15.385 -20.139 1.00 45.28 96 PRO A CA 1
ATOM 767 C C . PRO A 1 96 ? -11.338 -14.183 -21.075 1.00 45.28 96 PRO A C 1
ATOM 769 O O . PRO A 1 96 ? -11.918 -14.136 -22.154 1.00 45.28 96 PRO A O 1
ATOM 772 N N . LYS A 1 97 ? -10.538 -13.187 -20.686 1.00 46.97 97 LYS A N 1
ATOM 773 C CA . LYS A 1 97 ? -9.986 -12.220 -21.650 1.00 46.97 97 LYS A CA 1
ATOM 774 C C . LYS A 1 97 ? -8.611 -12.686 -22.094 1.00 46.97 97 LYS A C 1
ATOM 776 O O . LYS A 1 97 ? -7.602 -12.064 -21.788 1.00 46.97 97 LYS A O 1
ATOM 781 N N . ILE A 1 98 ? -8.599 -13.809 -22.801 1.00 50.84 98 ILE A N 1
ATOM 782 C CA . ILE A 1 98 ? -7.437 -14.237 -23.570 1.00 50.84 98 ILE A CA 1
ATOM 783 C C . ILE A 1 98 ? -7.699 -13.769 -25.000 1.00 50.84 98 ILE A C 1
ATOM 785 O O . ILE A 1 98 ? -8.503 -14.365 -25.715 1.00 50.84 98 ILE A O 1
ATOM 789 N N . SER A 1 99 ? -7.095 -12.650 -25.404 1.00 45.00 99 SER A N 1
ATOM 790 C CA . SER A 1 99 ? -7.060 -12.284 -26.820 1.00 45.00 99 SER A CA 1
ATOM 791 C C . SER A 1 99 ? -5.987 -13.124 -27.503 1.00 45.00 99 SER A C 1
ATOM 793 O O . SER A 1 99 ? -4.826 -13.093 -27.103 1.00 45.00 99 SER A O 1
ATOM 795 N N . SER A 1 100 ? -6.364 -13.835 -28.560 1.00 45.09 100 SER A N 1
ATOM 796 C CA . SER A 1 100 ? -5.534 -14.773 -29.329 1.00 45.09 100 SER A CA 1
ATOM 797 C C . SER A 1 100 ? -4.250 -14.191 -29.953 1.00 45.09 100 SER A C 1
ATOM 799 O O . SER A 1 100 ? -3.480 -14.934 -30.555 1.00 45.09 100 SER A O 1
ATOM 801 N N . SER A 1 101 ? -3.986 -12.889 -29.817 1.00 49.91 101 SER A N 1
ATOM 802 C CA . SER A 1 101 ? -2.781 -12.208 -30.306 1.00 49.91 101 SER A CA 1
ATOM 803 C C . SER A 1 101 ? -1.561 -12.303 -29.373 1.00 49.91 101 SER A C 1
ATOM 805 O O . SER A 1 101 ? -0.509 -11.781 -29.725 1.00 49.91 101 SER A O 1
ATOM 807 N N . ASP A 1 102 ? -1.675 -12.945 -28.202 1.00 54.09 102 ASP A N 1
ATOM 808 C CA . ASP A 1 102 ? -0.705 -12.827 -27.097 1.00 54.09 102 ASP A CA 1
ATOM 809 C C . ASP A 1 102 ? -0.165 -14.175 -26.554 1.00 54.09 102 ASP A C 1
ATOM 811 O O . ASP A 1 102 ? 0.217 -14.279 -25.389 1.00 54.09 102 ASP A O 1
ATOM 815 N N . ALA A 1 103 ? -0.036 -15.205 -27.400 1.00 57.41 103 ALA A N 1
ATOM 816 C CA . ALA A 1 103 ? 0.366 -16.571 -27.009 1.00 57.41 103 ALA A CA 1
ATOM 817 C C . ALA A 1 103 ? 1.645 -16.676 -26.139 1.00 57.41 103 ALA A C 1
ATOM 819 O O . ALA A 1 103 ? 1.776 -17.582 -25.314 1.00 57.41 103 ALA A O 1
ATOM 820 N N . HIS A 1 104 ? 2.602 -15.752 -26.294 1.00 62.00 104 HIS A N 1
ATOM 821 C CA . HIS A 1 104 ? 3.787 -15.696 -25.430 1.00 62.00 104 HIS A CA 1
ATOM 822 C C . HIS A 1 104 ? 3.445 -15.271 -23.993 1.00 62.00 104 HIS A C 1
ATOM 824 O O . HIS A 1 104 ? 3.968 -15.843 -23.039 1.00 62.00 104 HIS A O 1
ATOM 830 N N . LYS A 1 105 ? 2.530 -14.310 -23.832 1.00 65.56 105 LYS A N 1
ATOM 831 C CA . LYS A 1 105 ? 2.089 -13.811 -22.526 1.00 65.56 105 LYS A CA 1
ATOM 832 C C . LYS A 1 105 ? 1.256 -14.863 -21.791 1.00 65.56 105 LYS A C 1
ATOM 834 O O . LYS A 1 105 ? 1.460 -15.056 -20.594 1.00 65.56 105 LYS A O 1
ATOM 839 N N . ASP A 1 106 ? 0.416 -15.605 -22.511 1.00 62.75 106 ASP A N 1
ATOM 840 C CA . ASP A 1 106 ? -0.332 -16.741 -21.955 1.00 62.75 106 ASP A CA 1
ATOM 841 C C . ASP A 1 106 ? 0.606 -17.826 -21.419 1.00 62.75 106 ASP A C 1
ATOM 843 O O . ASP A 1 106 ? 0.387 -18.374 -20.340 1.00 62.75 106 ASP A O 1
ATOM 847 N N . ARG A 1 107 ? 1.710 -18.094 -22.128 1.00 67.31 107 ARG A N 1
ATOM 848 C CA . ARG A 1 107 ? 2.725 -19.049 -21.674 1.00 67.31 107 ARG A CA 1
ATOM 849 C C . ARG A 1 107 ? 3.413 -18.593 -20.385 1.00 67.31 107 ARG A C 1
ATOM 851 O O . ARG A 1 107 ? 3.540 -19.401 -19.472 1.00 67.31 107 ARG A O 1
ATOM 858 N N . CYS A 1 108 ? 3.784 -17.315 -20.273 1.00 68.62 108 CYS A N 1
ATOM 859 C CA . CYS A 1 108 ? 4.355 -16.759 -19.038 1.00 68.62 108 CYS A CA 1
ATOM 860 C C . CYS A 1 108 ? 3.379 -16.844 -17.853 1.00 68.62 108 CYS A C 1
ATOM 862 O O . CYS A 1 108 ? 3.795 -17.071 -16.718 1.00 68.62 108 CYS A O 1
ATOM 864 N N . PHE A 1 109 ? 2.078 -16.693 -18.106 1.00 72.56 109 PHE A N 1
ATOM 865 C CA . PHE A 1 109 ? 1.049 -16.858 -17.085 1.00 72.56 109 PHE A CA 1
ATOM 866 C C . PHE A 1 109 ? 0.884 -18.316 -16.634 1.00 72.56 109 PHE A C 1
ATOM 868 O O . PHE A 1 109 ? 0.823 -18.595 -15.436 1.00 72.56 109 PHE A O 1
ATOM 875 N N . VAL A 1 110 ? 0.855 -19.263 -17.575 1.00 68.19 110 VAL A N 1
ATOM 876 C CA . VAL A 1 110 ? 0.805 -20.704 -17.272 1.00 68.19 110 VAL A CA 1
ATOM 877 C C . VAL A 1 110 ? 2.036 -21.136 -16.471 1.00 68.19 110 VAL A C 1
ATOM 879 O O . VAL A 1 110 ? 1.908 -21.891 -15.506 1.00 68.19 110 VAL A O 1
ATOM 882 N N . ASP A 1 111 ? 3.208 -20.629 -16.837 1.00 71.00 111 ASP A N 1
ATOM 883 C CA . ASP A 1 111 ? 4.468 -20.816 -16.117 1.00 71.00 111 ASP A CA 1
ATOM 884 C C . ASP A 1 111 ? 4.378 -20.281 -14.675 1.00 71.00 111 ASP A C 1
ATOM 886 O O . ASP A 1 111 ? 4.747 -20.980 -13.728 1.00 71.00 111 ASP A O 1
ATOM 890 N N . PHE A 1 112 ? 3.796 -19.092 -14.482 1.00 75.12 112 PHE A N 1
ATOM 891 C CA . PHE A 1 112 ? 3.567 -18.491 -13.164 1.00 75.12 112 PHE A CA 1
ATOM 892 C C . PHE A 1 112 ? 2.660 -19.336 -12.269 1.00 75.12 112 PHE A C 1
ATOM 894 O O . PHE A 1 112 ? 3.033 -19.648 -11.139 1.00 75.12 112 PHE A O 1
ATOM 901 N N . ILE A 1 113 ? 1.498 -19.755 -12.777 1.00 68.31 113 ILE A N 1
ATOM 902 C CA . ILE A 1 113 ? 0.531 -20.556 -12.012 1.00 68.31 113 ILE A CA 1
ATOM 903 C C . ILE A 1 113 ? 1.105 -21.925 -11.633 1.00 68.31 113 ILE A C 1
ATOM 905 O O . ILE A 1 113 ? 0.869 -22.407 -10.527 1.00 68.31 113 ILE A O 1
ATOM 909 N N . ASN A 1 114 ? 1.879 -22.546 -12.526 1.00 64.94 114 ASN A N 1
ATOM 910 C CA . ASN A 1 114 ? 2.474 -23.859 -12.277 1.00 64.94 114 ASN A CA 1
ATOM 911 C C . ASN A 1 114 ? 3.829 -23.796 -11.558 1.00 64.94 114 ASN A C 1
ATOM 913 O O . ASN A 1 114 ? 4.425 -24.849 -11.321 1.00 64.94 114 ASN A O 1
ATOM 917 N N . CYS A 1 115 ? 4.330 -22.598 -11.237 1.00 65.12 115 CYS A N 1
ATOM 918 C CA . CYS A 1 115 ? 5.678 -22.372 -10.714 1.00 65.12 115 CYS A CA 1
ATOM 919 C C . CYS A 1 115 ? 6.768 -23.037 -11.583 1.00 65.12 115 CYS A C 1
ATOM 921 O O . CYS A 1 115 ? 7.689 -23.661 -11.062 1.00 65.12 115 CYS A O 1
ATOM 923 N N . ARG A 1 116 ? 6.663 -22.951 -12.912 1.00 65.56 116 ARG A N 1
ATOM 924 C CA . ARG A 1 116 ? 7.582 -23.573 -13.886 1.00 65.56 116 ARG A CA 1
ATOM 925 C C . ARG A 1 116 ? 8.141 -22.518 -14.840 1.00 65.56 116 ARG A C 1
ATOM 927 O O . ARG A 1 116 ? 7.502 -21.506 -15.063 1.00 65.56 116 ARG A O 1
ATOM 934 N N . GLY A 1 117 ? 9.330 -22.740 -15.392 1.00 70.62 117 GLY A N 1
ATOM 935 C CA . GLY A 1 117 ? 10.019 -21.801 -16.285 1.00 70.62 117 GLY A CA 1
ATOM 936 C C . GLY A 1 117 ? 11.109 -20.969 -15.598 1.00 70.62 117 GLY A C 1
ATOM 937 O O . GLY A 1 117 ? 11.521 -21.252 -14.470 1.00 70.62 117 GLY A O 1
ATOM 938 N N . ASN A 1 118 ? 11.621 -19.959 -16.305 1.00 75.56 118 ASN A N 1
ATOM 939 C CA . ASN A 1 118 ? 12.646 -19.037 -15.810 1.00 75.56 118 ASN A CA 1
ATOM 940 C C . ASN A 1 118 ? 12.501 -17.672 -16.504 1.00 75.56 118 ASN A C 1
ATOM 942 O O . ASN A 1 118 ? 12.854 -17.539 -17.674 1.00 75.56 118 ASN A O 1
ATOM 946 N N . HIS A 1 119 ? 11.978 -16.680 -15.784 1.00 77.50 119 HIS A N 1
ATOM 947 C CA . HIS A 1 119 ? 11.607 -15.354 -16.293 1.00 77.50 119 HIS A CA 1
ATOM 948 C C . HIS A 1 119 ? 12.178 -14.243 -15.387 1.00 77.50 119 HIS A C 1
ATOM 950 O O . HIS A 1 119 ? 11.415 -13.565 -14.698 1.00 77.50 119 HIS A O 1
ATOM 956 N N . PRO A 1 120 ? 13.513 -14.058 -15.335 1.00 74.75 120 PRO A N 1
ATOM 957 C CA . PRO A 1 120 ? 14.165 -13.130 -14.401 1.00 74.75 120 PRO A CA 1
ATOM 958 C C . PRO A 1 120 ? 13.885 -11.648 -14.690 1.00 74.75 120 PRO A C 1
ATOM 960 O O . PRO A 1 120 ? 14.049 -10.809 -13.807 1.00 74.75 120 PRO A O 1
ATOM 963 N N . ASP A 1 121 ? 13.443 -11.322 -15.904 1.00 75.81 121 ASP A N 1
ATOM 964 C CA . ASP A 1 121 ? 13.149 -9.946 -16.321 1.00 75.81 121 ASP A CA 1
ATOM 965 C C . ASP A 1 121 ? 11.696 -9.531 -16.045 1.00 75.81 121 ASP A C 1
ATOM 967 O O . ASP A 1 121 ? 11.336 -8.360 -16.206 1.00 75.81 121 ASP A O 1
ATOM 971 N N . LEU A 1 122 ? 10.862 -10.491 -15.628 1.00 77.44 122 LEU A N 1
ATOM 972 C CA . LEU A 1 122 ? 9.447 -10.294 -15.351 1.00 77.44 122 LEU A CA 1
ATOM 973 C C . LEU A 1 122 ? 9.194 -10.287 -13.847 1.00 77.44 122 LEU A C 1
ATOM 975 O O . LEU A 1 122 ? 9.737 -11.101 -13.100 1.00 77.44 122 LEU A O 1
ATOM 979 N N . ILE A 1 123 ? 8.330 -9.376 -13.413 1.00 82.94 123 ILE A N 1
ATOM 980 C CA . ILE A 1 123 ? 7.801 -9.342 -12.050 1.00 82.94 123 ILE A CA 1
ATOM 981 C C . ILE A 1 123 ? 6.293 -9.532 -12.131 1.00 82.94 123 ILE A C 1
ATOM 983 O O . ILE A 1 123 ? 5.601 -8.755 -12.786 1.00 82.94 123 ILE A O 1
ATOM 987 N N . PHE A 1 124 ? 5.798 -10.558 -11.446 1.00 81.25 124 PHE A N 1
ATOM 988 C CA . PHE A 1 124 ? 4.384 -10.870 -11.308 1.00 81.25 124 PHE A CA 1
ATOM 989 C C . PHE A 1 124 ? 3.867 -10.278 -9.997 1.00 81.25 124 PHE A C 1
ATOM 991 O O . PHE A 1 124 ? 4.170 -10.767 -8.907 1.00 81.25 124 PHE A O 1
ATOM 998 N N . GLU A 1 125 ? 3.084 -9.218 -10.108 1.00 81.56 125 GLU A N 1
ATOM 999 C CA . GLU A 1 125 ? 2.368 -8.573 -9.019 1.00 81.56 125 GLU A CA 1
ATOM 1000 C C . GLU A 1 125 ? 1.012 -9.255 -8.832 1.00 81.56 125 GLU A C 1
ATOM 1002 O O . GLU A 1 125 ? 0.067 -9.048 -9.590 1.00 81.56 125 GLU A O 1
ATOM 1007 N N . VAL A 1 126 ? 0.900 -10.073 -7.797 1.00 75.62 126 VAL A N 1
ATOM 1008 C CA . VAL A 1 126 ? -0.321 -10.777 -7.422 1.00 75.62 126 VAL A CA 1
ATOM 1009 C C . VAL A 1 126 ? -1.124 -9.912 -6.471 1.00 75.62 126 VAL A C 1
ATOM 1011 O O . VAL A 1 126 ? -0.788 -9.787 -5.292 1.00 75.62 126 VAL A O 1
ATOM 1014 N N . LYS A 1 127 ? -2.217 -9.368 -6.982 1.00 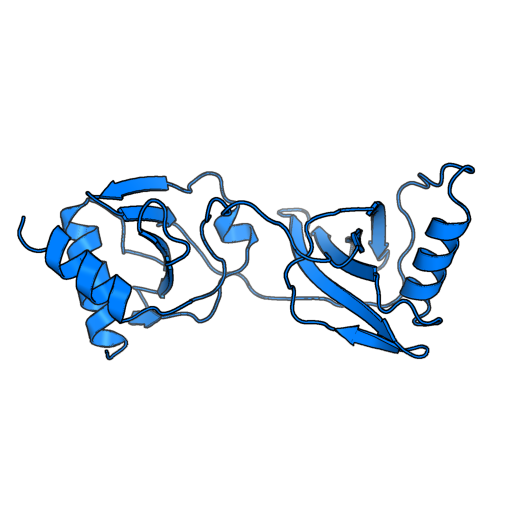73.94 127 LYS A N 1
ATOM 1015 C CA . LYS A 1 127 ? -3.297 -8.733 -6.239 1.00 73.94 127 LYS A CA 1
ATOM 1016 C C . LYS A 1 127 ? -4.268 -9.811 -5.788 1.00 73.94 127 LYS A C 1
ATOM 1018 O O . LYS A 1 127 ? -4.772 -10.541 -6.624 1.00 73.94 127 LYS A O 1
ATOM 1023 N N . LYS A 1 128 ? -4.562 -9.933 -4.503 1.00 68.50 128 LYS A N 1
ATOM 1024 C CA . LYS A 1 128 ? -5.553 -10.856 -3.952 1.00 68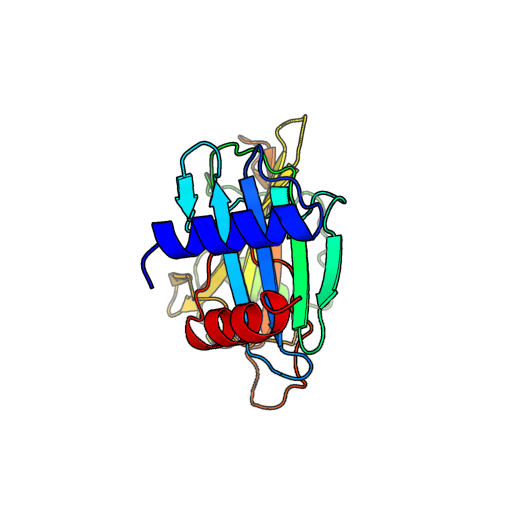.50 128 LYS A CA 1
ATOM 1025 C C . LYS A 1 128 ? -6.648 -10.056 -3.270 1.00 68.50 128 LYS A C 1
ATOM 1027 O O . LYS A 1 128 ? -6.425 -9.478 -2.220 1.00 68.50 128 LYS A O 1
ATOM 1032 N N . VAL A 1 129 ? -7.822 -10.061 -3.876 1.00 64.38 129 VAL A N 1
ATOM 1033 C CA . VAL A 1 129 ? -9.062 -9.488 -3.369 1.00 64.38 129 VAL A CA 1
ATOM 1034 C C . VAL A 1 129 ? -9.816 -10.566 -2.595 1.00 64.38 129 VAL A C 1
ATOM 1036 O O . VAL A 1 129 ? -10.183 -11.584 -3.163 1.00 64.38 129 VAL A O 1
ATOM 1039 N N . GLN A 1 130 ? -10.077 -10.398 -1.310 1.00 59.09 130 GLN A N 1
ATOM 1040 C CA . GLN A 1 130 ? -10.943 -11.317 -0.569 1.00 59.09 130 GLN A CA 1
ATOM 1041 C C . GLN A 1 130 ? -12.310 -10.674 -0.374 1.00 59.09 130 GLN A C 1
ATOM 1043 O O . GLN A 1 130 ? -12.404 -9.659 0.306 1.00 59.09 130 GLN A O 1
ATOM 1048 N N . ASP A 1 131 ? -13.342 -11.259 -0.981 1.00 53.38 131 ASP A N 1
ATOM 1049 C CA . ASP A 1 131 ? -14.712 -10.758 -0.904 1.00 53.38 131 ASP A CA 1
ATOM 1050 C C . ASP A 1 131 ? -15.451 -11.454 0.241 1.00 53.38 131 ASP A C 1
ATOM 1052 O O . ASP A 1 131 ? -15.786 -12.641 0.174 1.00 53.38 131 ASP A O 1
ATOM 1056 N N . THR A 1 132 ? -15.653 -10.719 1.331 1.00 52.75 132 THR A N 1
ATOM 1057 C CA . THR A 1 132 ? -16.362 -11.194 2.527 1.00 52.75 132 THR A CA 1
ATOM 1058 C C . THR A 1 132 ? -17.830 -10.757 2.543 1.00 52.75 132 THR A C 1
ATOM 1060 O O . THR A 1 132 ? -18.510 -10.939 3.550 1.00 52.75 132 THR A O 1
ATOM 1063 N N . GLY A 1 133 ? -18.347 -10.197 1.441 1.00 46.81 133 GLY A N 1
ATOM 1064 C CA . GLY A 1 133 ? -19.715 -9.687 1.316 1.00 46.81 133 GLY A CA 1
ATOM 1065 C C . GLY A 1 133 ? -19.914 -8.254 1.826 1.00 46.81 133 GLY A C 1
ATOM 1066 O O . GLY A 1 133 ? -20.734 -7.540 1.260 1.00 46.81 133 GLY A O 1
ATOM 1067 N N . ALA A 1 134 ? -19.161 -7.809 2.840 1.00 41.12 134 ALA A N 1
ATOM 1068 C CA . ALA A 1 134 ? -19.249 -6.444 3.381 1.00 41.12 134 ALA A CA 1
ATOM 1069 C C . ALA A 1 134 ? -18.126 -5.511 2.888 1.00 41.12 134 ALA A C 1
ATOM 1071 O O . ALA A 1 134 ? -18.349 -4.313 2.757 1.00 41.12 134 ALA A O 1
ATOM 1072 N N . GLN A 1 135 ? -16.937 -6.050 2.589 1.00 42.81 135 GLN A N 1
ATOM 1073 C CA . GLN A 1 135 ? -15.787 -5.318 2.047 1.00 42.81 135 GLN A CA 1
ATOM 1074 C C . GLN A 1 135 ? -14.875 -6.265 1.252 1.00 42.81 135 GLN A C 1
ATOM 1076 O O . GLN A 1 135 ? -14.838 -7.473 1.493 1.00 42.81 135 GLN A O 1
ATOM 1081 N N . SER A 1 136 ? -14.133 -5.702 0.297 1.00 43.62 136 SER A N 1
ATOM 1082 C CA . SER A 1 136 ? -13.141 -6.413 -0.513 1.00 43.62 136 SER A CA 1
ATOM 1083 C C . SER A 1 136 ? -11.730 -5.957 -0.127 1.00 43.62 136 SER A C 1
ATOM 1085 O O . SER A 1 136 ? -11.375 -4.813 -0.386 1.00 43.62 136 SER A O 1
ATOM 1087 N N . VAL A 1 137 ? -10.935 -6.841 0.486 1.00 52.62 137 VAL A N 1
ATOM 1088 C CA . VAL A 1 137 ? -9.548 -6.570 0.941 1.00 52.62 137 VAL A CA 1
ATOM 1089 C C . VAL A 1 137 ? -8.561 -6.901 -0.171 1.00 52.62 137 VAL A C 1
ATOM 1091 O O . VAL A 1 137 ? -8.554 -8.059 -0.597 1.00 52.62 137 VAL A O 1
ATOM 1094 N N . ILE A 1 138 ? -7.723 -5.953 -0.624 1.00 59.16 138 ILE A N 1
ATOM 1095 C CA . ILE A 1 138 ? -6.750 -6.176 -1.713 1.00 59.16 138 ILE A CA 1
ATOM 1096 C C . ILE A 1 138 ? -5.313 -6.247 -1.181 1.00 59.16 138 ILE A C 1
ATOM 1098 O O . ILE A 1 138 ? -4.616 -5.267 -0.953 1.00 59.16 138 ILE A O 1
ATOM 1102 N N . THR A 1 139 ? -4.825 -7.471 -1.068 1.00 65.81 139 THR A N 1
ATOM 1103 C CA . THR A 1 139 ? -3.418 -7.841 -0.892 1.00 65.81 139 THR A CA 1
ATOM 1104 C C . THR A 1 139 ? -2.615 -7.630 -2.175 1.00 65.81 139 THR A C 1
ATOM 1106 O O . THR A 1 139 ? -3.090 -8.079 -3.204 1.00 65.81 139 THR A O 1
ATOM 1109 N N . THR A 1 140 ? -1.365 -7.151 -2.136 1.00 69.00 140 THR A N 1
ATOM 1110 C CA . THR A 1 140 ? -0.451 -7.209 -3.300 1.00 69.00 140 THR A CA 1
ATOM 1111 C C . THR A 1 140 ? 0.897 -7.842 -2.934 1.00 69.00 140 THR A C 1
ATOM 1113 O O . THR A 1 140 ? 1.488 -7.492 -1.916 1.00 69.00 140 THR A O 1
ATOM 1116 N N . THR A 1 141 ? 1.408 -8.776 -3.744 1.00 71.06 141 THR A N 1
ATOM 1117 C CA . THR A 1 141 ? 2.734 -9.403 -3.555 1.00 71.06 141 THR A CA 1
ATOM 1118 C C . THR A 1 141 ? 3.469 -9.568 -4.880 1.00 71.06 141 THR A C 1
ATOM 1120 O O . THR A 1 141 ? 2.837 -9.900 -5.873 1.00 71.06 141 THR A O 1
ATOM 1123 N N . ASN A 1 142 ? 4.789 -9.373 -4.896 1.00 77.75 142 ASN A N 1
ATOM 1124 C CA . ASN A 1 142 ? 5.602 -9.457 -6.111 1.00 77.75 142 ASN A CA 1
ATOM 1125 C C . ASN A 1 142 ? 6.448 -10.725 -6.139 1.00 77.75 142 ASN A C 1
ATOM 1127 O O . ASN A 1 142 ? 7.063 -11.099 -5.138 1.00 77.75 142 ASN A O 1
ATOM 1131 N N . HIS A 1 143 ? 6.491 -11.362 -7.303 1.00 80.88 143 HIS A N 1
ATOM 1132 C CA . HIS A 1 143 ? 7.141 -12.650 -7.489 1.00 80.88 143 HIS A CA 1
ATOM 1133 C C . HIS A 1 143 ? 7.883 -12.708 -8.815 1.00 80.88 143 HIS A C 1
ATOM 1135 O O . HIS A 1 143 ? 7.472 -12.097 -9.799 1.00 80.88 143 HIS A O 1
ATOM 1141 N N . GLN A 1 144 ? 8.943 -13.504 -8.850 1.00 81.19 144 GLN A N 1
ATOM 1142 C CA . GLN A 1 144 ? 9.614 -13.917 -10.077 1.00 81.19 144 GLN A CA 1
ATOM 1143 C C . GLN A 1 144 ? 9.619 -15.435 -10.174 1.00 81.19 144 GLN A C 1
ATOM 1145 O O . GLN A 1 144 ? 9.554 -16.136 -9.162 1.00 81.19 144 GLN A O 1
ATOM 1150 N N . ILE A 1 145 ? 9.725 -15.941 -11.397 1.00 72.56 145 ILE A N 1
ATOM 1151 C CA . ILE A 1 145 ? 9.925 -17.366 -11.638 1.00 72.56 145 ILE A CA 1
ATOM 1152 C C . ILE A 1 145 ? 11.399 -17.558 -11.953 1.00 72.56 145 ILE A C 1
ATOM 1154 O O . ILE A 1 145 ? 11.852 -17.171 -13.027 1.00 72.56 145 ILE A O 1
ATOM 1158 N N . LEU A 1 146 ? 12.142 -18.150 -11.025 1.00 72.81 146 LEU A N 1
ATOM 1159 C CA . LEU A 1 146 ? 13.562 -18.441 -11.192 1.00 72.81 146 LEU A CA 1
ATOM 1160 C C . LEU A 1 146 ? 13.764 -19.951 -11.088 1.00 72.81 146 LEU A C 1
ATOM 1162 O O . LEU A 1 146 ? 13.441 -20.546 -10.061 1.00 72.81 146 LEU A O 1
ATOM 1166 N N . ASN A 1 147 ? 14.293 -20.582 -12.139 1.00 74.25 147 ASN A N 1
ATOM 1167 C CA . ASN A 1 147 ? 14.613 -22.019 -12.167 1.00 74.25 147 ASN A CA 1
ATOM 1168 C C . ASN A 1 147 ? 13.475 -22.938 -11.657 1.00 74.25 147 ASN A C 1
ATOM 1170 O O . ASN A 1 147 ? 13.689 -23.768 -10.771 1.00 74.25 147 ASN A O 1
ATOM 1174 N N . ASN A 1 148 ? 12.266 -22.803 -12.213 1.00 61.09 148 ASN A N 1
ATOM 1175 C CA . ASN A 1 148 ? 11.058 -23.544 -11.814 1.00 61.09 148 ASN A CA 1
ATOM 1176 C C . ASN A 1 148 ? 10.646 -23.344 -10.343 1.00 61.09 148 ASN A C 1
ATOM 1178 O O . ASN A 1 148 ? 10.151 -24.269 -9.696 1.00 61.09 148 ASN A O 1
ATOM 1182 N N . LYS A 1 149 ? 10.890 -22.157 -9.781 1.00 68.12 149 LYS A N 1
ATOM 1183 C CA . LYS A 1 149 ? 10.432 -21.785 -8.440 1.00 68.12 149 LYS A CA 1
ATOM 1184 C C . LYS A 1 149 ? 9.892 -20.368 -8.428 1.00 68.12 149 LYS A C 1
ATOM 1186 O O . LYS A 1 149 ? 10.449 -19.480 -9.069 1.00 68.12 149 LYS A O 1
ATOM 1191 N N . LEU A 1 150 ? 8.837 -20.167 -7.643 1.00 67.69 150 LEU A N 1
ATOM 1192 C CA . LEU A 1 150 ? 8.323 -18.844 -7.336 1.00 67.69 150 LEU A CA 1
ATOM 1193 C C . LEU A 1 150 ? 9.159 -18.235 -6.208 1.00 67.69 150 LEU A C 1
ATOM 1195 O O . LEU A 1 150 ? 9.196 -18.768 -5.098 1.00 67.69 150 LEU A O 1
ATOM 1199 N N . VAL A 1 151 ? 9.839 -17.134 -6.495 1.00 77.69 151 VAL A N 1
ATOM 1200 C CA . VAL A 1 151 ? 10.637 -16.401 -5.516 1.00 77.69 151 VAL A CA 1
ATOM 1201 C C . VAL A 1 151 ? 9.946 -15.075 -5.262 1.00 77.69 151 VAL A C 1
ATOM 1203 O O . VAL A 1 151 ? 9.771 -14.276 -6.184 1.00 77.69 151 VAL A O 1
ATOM 1206 N N . LYS A 1 152 ? 9.542 -14.843 -4.010 1.00 72.31 152 LYS A N 1
ATOM 1207 C CA . LYS A 1 152 ? 9.048 -13.532 -3.596 1.00 72.31 152 LYS A CA 1
ATOM 1208 C C . LYS A 1 152 ? 10.212 -12.556 -3.682 1.00 72.31 152 LYS A C 1
ATOM 1210 O O . LYS A 1 152 ? 11.264 -12.803 -3.096 1.00 72.31 152 LYS A O 1
ATOM 1215 N N . VAL A 1 153 ? 10.016 -11.467 -4.405 1.00 71.75 153 VAL A N 1
ATOM 1216 C CA . VAL A 1 153 ? 11.018 -10.412 -4.532 1.00 71.75 153 VAL A CA 1
ATOM 1217 C C . VAL A 1 153 ? 10.518 -9.161 -3.843 1.00 71.75 153 VAL A C 1
ATOM 1219 O O . VAL A 1 153 ? 9.321 -8.855 -3.866 1.00 71.75 153 VAL A O 1
ATOM 1222 N N . ASP A 1 154 ? 11.439 -8.434 -3.223 1.00 63.22 154 ASP A N 1
ATOM 1223 C CA . ASP A 1 154 ? 11.123 -7.112 -2.715 1.00 63.22 154 ASP A CA 1
ATOM 1224 C C . ASP A 1 154 ? 10.781 -6.214 -3.903 1.00 63.22 154 ASP A C 1
ATOM 1226 O O . ASP A 1 154 ? 11.517 -6.137 -4.889 1.00 63.22 154 ASP A O 1
ATOM 1230 N N . SER A 1 155 ? 9.622 -5.564 -3.829 1.00 57.47 155 SER A N 1
ATOM 1231 C CA . SER A 1 155 ? 9.158 -4.629 -4.850 1.00 57.47 155 SER A CA 1
ATOM 1232 C C . SER A 1 155 ? 10.239 -3.592 -5.127 1.00 57.47 155 SER A C 1
ATOM 1234 O O . SER A 1 155 ? 10.546 -2.825 -4.213 1.00 57.47 155 SER A O 1
ATOM 1236 N N . ARG A 1 156 ? 10.791 -3.494 -6.342 1.00 58.88 156 ARG A N 1
ATOM 1237 C CA . ARG A 1 156 ? 11.645 -2.347 -6.686 1.00 58.88 156 ARG A CA 1
ATOM 1238 C C . ARG A 1 156 ? 11.555 -1.921 -8.148 1.00 58.88 156 ARG A C 1
ATOM 1240 O O . ARG A 1 156 ? 11.487 -2.747 -9.052 1.00 58.88 156 ARG A O 1
ATOM 1247 N N . SER A 1 157 ? 11.585 -0.593 -8.312 1.00 46.62 157 SER A N 1
ATOM 1248 C CA . SER A 1 157 ? 12.123 0.160 -9.460 1.00 46.62 157 SER A CA 1
ATOM 1249 C C . SER A 1 157 ? 11.706 -0.298 -10.860 1.00 46.62 157 SER A C 1
ATOM 1251 O O . SER A 1 157 ? 12.503 -0.262 -11.792 1.00 46.62 157 SER A O 1
ATOM 1253 N N . SER A 1 158 ? 10.466 -0.737 -11.024 1.00 52.69 158 SER A N 1
ATOM 1254 C CA . SER A 1 158 ? 9.925 -1.141 -12.315 1.00 52.69 158 SER A CA 1
ATOM 1255 C C . SER A 1 158 ? 8.759 -0.226 -12.668 1.00 52.69 158 SER A C 1
ATOM 1257 O O . SER A 1 158 ? 7.793 -0.132 -11.915 1.00 52.69 158 SER A O 1
ATOM 1259 N N . THR A 1 159 ? 8.855 0.457 -13.805 1.00 57.12 159 THR A N 1
ATOM 1260 C CA . THR A 1 159 ? 7.878 1.461 -14.254 1.00 57.12 159 THR A CA 1
ATOM 1261 C C . THR A 1 159 ? 7.024 0.989 -15.432 1.00 57.12 159 THR A C 1
ATOM 1263 O O . THR A 1 159 ? 5.995 1.609 -15.697 1.00 57.12 159 THR A O 1
ATOM 1266 N N . LEU A 1 160 ? 7.385 -0.106 -16.125 1.00 64.81 160 LEU A N 1
ATOM 1267 C CA . LEU A 1 160 ? 6.667 -0.549 -17.325 1.00 64.81 160 LEU A CA 1
ATOM 1268 C C . LEU A 1 160 ? 5.799 -1.782 -17.062 1.00 64.81 160 LEU A C 1
ATOM 1270 O O . LEU A 1 160 ? 6.269 -2.919 -17.013 1.00 64.81 160 LEU A O 1
ATOM 1274 N N . LYS A 1 161 ? 4.496 -1.545 -16.929 1.00 71.31 161 LYS A N 1
ATOM 1275 C CA . LYS A 1 161 ? 3.474 -2.590 -16.875 1.00 71.31 161 LYS A CA 1
ATOM 1276 C C . LYS A 1 161 ? 3.262 -3.184 -18.269 1.00 71.31 161 LYS A C 1
ATOM 1278 O O . LYS A 1 161 ? 2.888 -2.465 -19.189 1.00 71.31 161 LYS A O 1
ATOM 1283 N N . MET A 1 162 ? 3.481 -4.488 -18.419 1.00 69.38 162 MET A N 1
ATOM 1284 C CA . MET A 1 162 ? 3.379 -5.194 -19.700 1.00 69.38 162 MET A CA 1
ATOM 1285 C C . MET A 1 162 ? 1.975 -5.736 -19.968 1.00 69.38 162 MET A C 1
ATOM 1287 O O . MET A 1 162 ? 1.456 -5.604 -21.074 1.00 69.38 162 MET A O 1
ATOM 1291 N N . ILE A 1 163 ? 1.370 -6.390 -18.975 1.00 72.06 163 ILE A N 1
ATOM 1292 C CA . ILE A 1 163 ? 0.051 -7.016 -19.111 1.00 72.06 163 ILE A CA 1
ATOM 1293 C C . ILE A 1 163 ? -0.624 -7.163 -17.748 1.00 72.06 163 ILE A C 1
ATOM 1295 O O . ILE A 1 163 ? 0.033 -7.204 -16.711 1.00 72.06 163 ILE A O 1
ATOM 1299 N N . THR A 1 164 ? -1.951 -7.248 -17.761 1.00 65.25 164 THR A N 1
ATOM 1300 C CA . THR A 1 164 ? -2.761 -7.653 -16.615 1.00 65.25 164 THR A CA 1
ATOM 1301 C C . THR A 1 164 ? -3.519 -8.928 -16.951 1.00 65.25 164 THR A C 1
ATOM 1303 O O . THR A 1 164 ? -4.342 -8.930 -17.863 1.00 65.25 164 THR A O 1
ATOM 1306 N N . PHE A 1 165 ? -3.343 -9.961 -16.141 1.00 66.25 165 PHE A N 1
ATOM 1307 C CA . PHE A 1 165 ? -4.229 -11.114 -16.067 1.00 66.25 165 PHE A CA 1
ATOM 1308 C C . PHE A 1 165 ? -5.283 -10.837 -14.989 1.00 66.25 165 PHE A C 1
ATOM 1310 O O . PHE A 1 165 ? -4.968 -10.748 -13.802 1.00 66.25 165 PHE A O 1
ATOM 1317 N N . ARG A 1 166 ? -6.541 -10.615 -15.382 1.00 62.34 166 ARG A N 1
ATOM 1318 C CA . ARG A 1 166 ? -7.608 -10.242 -14.436 1.00 62.34 166 ARG A CA 1
ATOM 1319 C C . ARG A 1 166 ? -8.405 -11.454 -13.955 1.00 62.34 166 ARG A C 1
ATOM 1321 O O . ARG A 1 166 ? -8.696 -12.357 -14.728 1.00 62.34 166 ARG A O 1
ATOM 1328 N N . ASN A 1 167 ? -8.862 -11.346 -12.707 1.00 59.31 167 ASN A N 1
ATOM 1329 C CA . ASN A 1 167 ? -10.040 -12.016 -12.158 1.00 59.31 167 ASN A CA 1
ATOM 1330 C C . ASN A 1 167 ? -9.957 -13.545 -12.058 1.00 59.31 167 ASN A C 1
ATOM 1332 O O . ASN A 1 167 ? -10.750 -14.239 -12.680 1.00 59.31 167 ASN A O 1
ATOM 1336 N N . PHE A 1 168 ? -9.083 -14.093 -11.220 1.00 60.16 168 PHE A N 1
ATOM 1337 C CA . PHE A 1 168 ? -9.140 -15.513 -10.849 1.00 60.16 168 PHE A CA 1
ATOM 1338 C C . PHE A 1 168 ? -9.828 -15.686 -9.503 1.00 60.16 168 PHE A C 1
ATOM 1340 O O . PHE A 1 168 ? -9.395 -15.076 -8.540 1.00 60.16 168 PHE A O 1
ATOM 1347 N N . LYS A 1 169 ? -10.867 -16.510 -9.391 1.00 57.78 169 LYS A N 1
ATOM 1348 C CA . LYS A 1 169 ? -11.590 -16.751 -8.139 1.00 57.78 169 LYS A CA 1
ATOM 1349 C C . LYS A 1 169 ? -11.249 -18.120 -7.566 1.00 57.78 169 LYS A C 1
ATOM 1351 O O . LYS A 1 169 ? -11.334 -19.137 -8.252 1.00 57.78 169 LYS A O 1
ATOM 1356 N N . CYS A 1 170 ? -10.928 -18.151 -6.278 1.00 56.88 170 CYS A N 1
ATOM 1357 C CA . CYS A 1 170 ? -10.968 -19.368 -5.484 1.00 56.88 170 CYS A CA 1
ATOM 1358 C C . CYS A 1 170 ? -12.436 -19.699 -5.187 1.00 56.88 170 CYS A C 1
ATOM 1360 O O . CYS A 1 170 ? -13.117 -18.948 -4.480 1.00 56.88 170 CYS A O 1
ATOM 1362 N N . SER A 1 171 ? -12.926 -20.818 -5.719 1.00 52.44 171 SER A N 1
ATOM 1363 C CA . SER A 1 171 ? -14.311 -21.271 -5.531 1.00 52.44 171 SER A CA 1
ATOM 1364 C C . SER A 1 171 ? -14.645 -21.557 -4.064 1.00 52.44 171 SER A C 1
ATOM 1366 O O . SER A 1 171 ? -15.764 -21.289 -3.638 1.00 52.44 171 SER A O 1
ATOM 1368 N N . SER A 1 172 ? -13.670 -22.022 -3.279 1.00 52.62 172 SER A N 1
ATOM 1369 C CA . SER A 1 172 ? -13.853 -22.364 -1.863 1.00 52.62 172 SER A CA 1
ATOM 1370 C C . SER A 1 172 ? -13.929 -21.148 -0.931 1.00 52.62 172 SER A C 1
ATOM 1372 O O . SER A 1 172 ? -14.645 -21.195 0.060 1.00 52.62 172 SER A O 1
ATOM 1374 N N . HIS A 1 173 ? -13.222 -20.054 -1.238 1.00 56.81 173 HIS A N 1
ATOM 1375 C CA . HIS A 1 173 ? -13.038 -18.936 -0.292 1.00 56.81 173 HIS A CA 1
ATOM 1376 C C . HIS A 1 173 ? -13.526 -17.580 -0.811 1.00 56.81 173 HIS A C 1
ATOM 1378 O O . HIS A 1 173 ? -13.371 -16.578 -0.121 1.00 56.81 173 HIS A O 1
ATOM 1384 N N . LYS A 1 174 ? -14.084 -17.528 -2.031 1.00 57.56 174 LYS A N 1
ATOM 1385 C CA . LYS A 1 174 ? -14.513 -16.288 -2.711 1.00 57.56 174 LYS A CA 1
ATOM 1386 C C . LYS A 1 174 ? -13.408 -15.221 -2.781 1.00 57.56 174 LYS A C 1
ATOM 1388 O O . LYS A 1 174 ? -13.663 -14.024 -2.745 1.00 57.56 174 LYS A O 1
ATOM 1393 N N . ILE A 1 175 ? -12.165 -15.671 -2.907 1.00 57.19 175 ILE A N 1
ATOM 1394 C CA . ILE A 1 175 ? -11.001 -14.801 -3.058 1.00 57.19 175 ILE A CA 1
ATOM 1395 C C . ILE A 1 175 ? -10.735 -14.609 -4.550 1.00 57.19 175 ILE A C 1
ATOM 1397 O O . ILE A 1 175 ? -10.502 -15.598 -5.240 1.00 57.19 175 ILE A O 1
ATOM 1401 N N . TYR A 1 176 ? -10.745 -13.373 -5.036 1.00 61.19 176 TYR A N 1
ATOM 1402 C CA . TYR A 1 176 ? -10.305 -13.002 -6.374 1.00 61.19 176 TYR A CA 1
ATOM 1403 C C . TYR A 1 176 ? -8.815 -12.674 -6.400 1.00 61.19 176 TYR A C 1
ATOM 1405 O O . TYR A 1 176 ? -8.249 -12.183 -5.434 1.00 61.19 176 TYR A O 1
ATOM 1413 N N . TYR A 1 177 ? -8.171 -12.913 -7.527 1.00 65.12 177 TYR A N 1
ATOM 1414 C CA . TYR A 1 177 ? -6.782 -12.585 -7.760 1.00 65.12 177 TYR A CA 1
ATOM 1415 C C . TYR A 1 177 ? -6.673 -11.829 -9.085 1.00 65.12 177 TYR A C 1
ATOM 1417 O O . TYR A 1 177 ? -7.228 -12.257 -10.096 1.00 65.12 177 TYR A O 1
ATOM 1425 N N . GLY A 1 178 ? -5.986 -10.693 -9.087 1.00 71.44 178 GLY A N 1
ATOM 1426 C CA . GLY A 1 178 ? -5.508 -10.010 -10.285 1.00 71.44 178 GLY A CA 1
ATOM 1427 C C . GLY A 1 178 ? -3.995 -10.144 -10.341 1.00 71.44 178 GLY A C 1
ATOM 1428 O O . GLY A 1 178 ? -3.342 -10.011 -9.319 1.00 71.44 178 GLY A O 1
ATOM 1429 N N . ILE A 1 179 ? -3.419 -10.440 -11.496 1.00 73.38 179 ILE A N 1
ATOM 1430 C CA . ILE A 1 179 ? -1.972 -10.601 -11.637 1.00 73.38 179 ILE A CA 1
ATOM 1431 C C . ILE A 1 179 ? -1.496 -9.614 -12.693 1.00 73.38 179 ILE A C 1
ATOM 1433 O O . ILE A 1 179 ? -1.835 -9.737 -13.865 1.00 73.38 179 ILE A O 1
ATOM 1437 N N . ASP A 1 180 ? -0.736 -8.611 -12.279 1.00 77.38 180 ASP A N 1
ATOM 1438 C CA . ASP A 1 180 ? -0.072 -7.676 -13.179 1.00 77.38 180 ASP A CA 1
ATOM 1439 C C . ASP A 1 180 ? 1.352 -8.157 -13.458 1.00 77.38 180 ASP A C 1
ATOM 1441 O O . ASP A 1 180 ? 2.021 -8.669 -12.568 1.00 77.38 180 ASP A O 1
ATOM 1445 N N . VAL A 1 181 ? 1.830 -7.998 -14.688 1.00 78.44 181 VAL A N 1
ATOM 1446 C CA . VAL A 1 181 ? 3.212 -8.322 -15.053 1.00 78.44 181 VAL A CA 1
ATOM 1447 C C . VAL A 1 181 ? 3.930 -7.061 -15.479 1.00 78.44 181 VAL A C 1
ATOM 1449 O O . VAL A 1 181 ? 3.432 -6.306 -16.318 1.00 78.44 181 VAL A O 1
ATOM 1452 N N . TYR A 1 182 ? 5.111 -6.850 -14.912 1.00 77.06 182 TYR A N 1
ATOM 1453 C CA . TYR A 1 182 ? 5.962 -5.702 -15.179 1.00 77.06 182 TYR A CA 1
ATOM 1454 C C . TYR A 1 182 ? 7.326 -6.127 -15.721 1.00 77.06 182 TYR A C 1
ATOM 1456 O O . TYR A 1 182 ? 7.809 -7.220 -15.416 1.00 77.06 182 TYR A O 1
ATOM 1464 N N . GLN A 1 183 ? 7.943 -5.230 -16.490 1.00 73.62 183 GLN A N 1
ATOM 1465 C CA . GLN A 1 183 ? 9.308 -5.357 -16.987 1.00 73.62 183 GLN A CA 1
ATOM 1466 C C . GLN A 1 183 ? 10.268 -4.560 -16.098 1.00 73.62 183 GLN A C 1
ATOM 1468 O O . GLN A 1 183 ? 10.091 -3.354 -15.913 1.00 73.62 183 GLN A O 1
ATOM 1473 N N . SER A 1 184 ? 11.304 -5.214 -15.575 1.00 63.78 184 SER A N 1
ATOM 1474 C CA . SER A 1 184 ? 12.328 -4.549 -14.757 1.00 63.78 184 SER A CA 1
ATOM 1475 C C . SER A 1 184 ? 13.082 -3.467 -15.562 1.00 63.78 184 SER A C 1
ATOM 1477 O O . SER A 1 184 ? 13.532 -3.727 -16.680 1.00 63.78 184 SER A O 1
ATOM 1479 N N . GLN A 1 185 ? 13.192 -2.233 -15.038 1.00 58.09 185 GLN A N 1
ATOM 1480 C CA . GLN A 1 185 ? 13.724 -1.075 -15.778 1.00 58.09 185 GLN A CA 1
ATOM 1481 C C . GLN A 1 185 ? 15.263 -1.118 -15.905 1.00 58.09 185 GLN A C 1
ATOM 1483 O O . GLN A 1 185 ? 15.975 -1.267 -14.912 1.00 58.09 185 GLN A O 1
ATOM 1488 N N . ARG A 1 186 ? 15.789 -0.861 -17.114 1.00 45.69 186 ARG A N 1
ATOM 1489 C CA . ARG A 1 186 ? 17.125 -0.266 -17.311 1.00 45.69 186 ARG A CA 1
ATOM 1490 C C . ARG A 1 186 ? 16.978 1.267 -17.251 1.00 45.69 186 ARG A C 1
ATOM 1492 O O . ARG A 1 186 ? 16.242 1.834 -18.047 1.00 45.69 186 ARG A O 1
ATOM 1499 N N . SER A 1 187 ? 17.624 1.875 -16.255 1.00 37.34 187 SER A N 1
ATOM 1500 C CA . SER A 1 187 ? 17.894 3.306 -15.985 1.00 37.34 187 SER A CA 1
ATOM 1501 C C . SER A 1 187 ? 17.169 4.407 -16.793 1.00 37.34 187 SER A C 1
ATOM 1503 O O . SER A 1 187 ? 17.498 4.666 -17.947 1.00 37.34 187 SER A O 1
ATOM 1505 N N . GLY A 1 188 ? 16.322 5.178 -16.091 1.00 42.62 188 GLY A N 1
ATOM 1506 C CA . GLY A 1 188 ? 15.906 6.547 -16.442 1.00 42.62 188 GLY A CA 1
ATOM 1507 C C . GLY A 1 188 ? 14.513 6.897 -15.896 1.00 42.62 188 GLY A C 1
ATOM 1508 O O . GLY A 1 188 ? 13.518 6.485 -16.487 1.00 42.62 188 GLY A O 1
ATOM 1509 N N . ALA A 1 189 ? 14.407 7.625 -14.772 1.00 34.72 189 ALA A N 1
ATOM 1510 C CA . ALA A 1 189 ? 13.111 7.986 -14.176 1.00 34.72 189 ALA A CA 1
ATOM 1511 C C . ALA A 1 189 ? 13.103 9.373 -13.501 1.00 34.72 189 ALA A C 1
ATOM 1513 O O . ALA A 1 189 ? 14.039 9.748 -12.797 1.00 34.72 189 ALA A O 1
ATOM 1514 N N . THR A 1 190 ? 12.006 10.105 -13.717 1.00 35.81 190 THR A N 1
ATOM 1515 C CA . THR A 1 190 ? 11.604 11.353 -13.048 1.00 35.81 190 THR A CA 1
ATOM 1516 C C . THR A 1 190 ? 11.058 11.091 -11.637 1.00 35.81 190 THR A C 1
ATOM 1518 O O . THR A 1 190 ? 10.475 10.035 -11.393 1.00 35.81 190 THR A O 1
ATOM 1521 N N . SER A 1 191 ? 11.227 12.054 -10.720 1.00 36.03 191 SER A N 1
ATOM 1522 C CA . SER A 1 191 ? 10.885 11.928 -9.289 1.00 36.03 191 SER A CA 1
ATOM 1523 C C . SER A 1 191 ? 9.396 11.580 -9.051 1.00 36.03 191 SER A C 1
ATOM 1525 O O . SER A 1 191 ? 8.521 12.225 -9.638 1.00 36.03 191 SER A O 1
ATOM 1527 N N . PRO A 1 192 ? 9.086 10.557 -8.227 1.00 48.44 192 PRO A N 1
ATOM 1528 C CA . PRO A 1 192 ? 7.718 10.120 -7.953 1.00 48.44 192 PRO A CA 1
ATOM 1529 C C . PRO A 1 192 ? 6.990 11.037 -6.954 1.00 48.44 192 PRO A C 1
ATOM 1531 O O . PRO A 1 192 ? 7.549 11.448 -5.941 1.00 48.44 192 PRO A O 1
ATOM 1534 N N . GLN A 1 193 ? 5.702 11.298 -7.200 1.00 51.84 193 GLN A N 1
ATOM 1535 C CA . GLN A 1 193 ? 4.801 11.870 -6.191 1.00 51.84 193 GLN A CA 1
ATOM 1536 C C . GLN A 1 193 ? 4.604 10.858 -5.052 1.00 51.84 193 GLN A C 1
ATOM 1538 O O . GLN A 1 193 ? 4.131 9.744 -5.297 1.00 51.84 193 GLN A O 1
ATOM 1543 N N . ILE A 1 194 ? 4.957 11.233 -3.821 1.00 61.16 194 ILE A N 1
ATOM 1544 C CA . ILE A 1 194 ? 4.835 10.356 -2.651 1.00 61.16 194 ILE A CA 1
ATOM 1545 C C . ILE A 1 194 ? 3.409 10.460 -2.094 1.00 61.16 194 ILE A C 1
ATOM 1547 O O . ILE A 1 194 ? 2.842 11.543 -1.991 1.00 61.16 194 ILE A O 1
ATOM 1551 N N . ARG A 1 195 ? 2.811 9.306 -1.782 1.00 64.94 195 ARG A N 1
ATOM 1552 C CA . ARG A 1 195 ? 1.486 9.154 -1.157 1.00 64.94 195 ARG A CA 1
ATOM 1553 C C . ARG A 1 195 ? 1.655 8.636 0.272 1.00 64.94 195 ARG A C 1
ATOM 1555 O O . ARG A 1 195 ? 2.752 8.223 0.642 1.00 64.94 195 ARG A O 1
ATOM 1562 N N . LEU A 1 196 ? 0.564 8.588 1.041 1.00 62.38 196 LEU A N 1
ATOM 1563 C CA . LEU A 1 196 ? 0.535 7.869 2.319 1.00 62.38 196 LEU A CA 1
ATOM 1564 C C . LEU A 1 196 ? 1.086 6.448 2.159 1.00 62.38 196 LEU A C 1
ATOM 1566 O O . LEU A 1 196 ? 0.605 5.678 1.324 1.00 62.38 196 LEU A O 1
ATOM 1570 N N . SER A 1 197 ? 2.100 6.112 2.954 1.00 69.12 197 SER A N 1
ATOM 1571 C CA . SER A 1 197 ? 2.722 4.788 2.933 1.00 69.12 197 SER A CA 1
ATOM 1572 C C . SER A 1 197 ? 2.052 3.859 3.954 1.00 69.12 197 SER A C 1
ATOM 1574 O O . SER A 1 197 ? 1.911 4.242 5.117 1.00 69.12 197 SER A O 1
ATOM 1576 N N . PRO A 1 198 ? 1.697 2.612 3.575 1.00 59.72 198 PRO A N 1
ATOM 1577 C CA . PRO A 1 198 ? 1.150 1.615 4.502 1.00 59.72 198 PRO A CA 1
ATOM 1578 C C . PRO A 1 198 ? 2.181 1.096 5.506 1.00 59.72 198 PRO A C 1
ATOM 1580 O O . PRO A 1 198 ? 1.828 0.322 6.389 1.00 59.72 198 PRO A O 1
ATOM 1583 N N . PHE A 1 199 ? 3.442 1.508 5.388 1.00 63.91 199 PHE A N 1
ATOM 1584 C CA . PHE A 1 199 ? 4.535 1.112 6.267 1.00 63.91 199 PHE A CA 1
ATOM 1585 C C . PHE A 1 199 ? 5.139 2.324 6.969 1.00 63.91 199 PHE A C 1
ATOM 1587 O O . PHE A 1 199 ? 5.172 3.432 6.415 1.00 63.91 199 PHE A O 1
ATOM 1594 N N . THR A 1 200 ? 5.671 2.080 8.164 1.00 74.06 200 THR A N 1
ATOM 1595 C CA . THR A 1 200 ? 6.491 3.050 8.882 1.00 74.06 200 THR A CA 1
ATOM 1596 C C . THR A 1 200 ? 7.902 3.086 8.290 1.00 74.06 200 THR A C 1
ATOM 1598 O O . THR A 1 200 ? 8.616 2.086 8.289 1.00 74.06 200 THR A O 1
ATOM 1601 N N . THR A 1 201 ? 8.319 4.269 7.845 1.00 81.94 201 THR A N 1
ATOM 1602 C CA . THR A 1 201 ? 9.658 4.589 7.343 1.00 81.94 201 THR A CA 1
ATOM 1603 C C . THR A 1 201 ? 10.190 5.775 8.136 1.00 81.94 201 THR A C 1
ATOM 1605 O O . THR A 1 201 ? 9.670 6.884 8.024 1.00 81.94 201 THR A O 1
ATOM 1608 N N . ARG A 1 202 ? 11.224 5.557 8.951 1.00 86.69 202 ARG A N 1
ATOM 1609 C CA . ARG A 1 202 ? 11.823 6.624 9.762 1.00 86.69 202 ARG A CA 1
ATOM 1610 C C . ARG A 1 202 ? 12.882 7.388 8.977 1.00 86.69 202 ARG A C 1
ATOM 1612 O O . ARG A 1 202 ? 13.704 6.782 8.297 1.00 86.69 202 ARG A O 1
ATOM 1619 N N . ASN A 1 203 ? 12.891 8.704 9.151 1.00 87.56 203 ASN A N 1
ATOM 1620 C CA . ASN A 1 203 ? 13.964 9.587 8.715 1.00 87.56 203 ASN A CA 1
ATOM 1621 C C . ASN A 1 203 ? 14.177 10.643 9.809 1.00 87.56 203 ASN A C 1
ATOM 1623 O O . ASN A 1 203 ? 13.493 11.665 9.838 1.00 87.56 203 ASN A O 1
ATOM 1627 N N . ASP A 1 204 ? 15.086 10.353 10.746 1.00 88.31 204 ASP A N 1
ATOM 1628 C CA . ASP A 1 204 ? 15.323 11.192 11.929 1.00 88.31 204 ASP A CA 1
ATOM 1629 C C . ASP A 1 204 ? 15.802 12.604 11.546 1.00 88.31 204 ASP A C 1
ATOM 1631 O O . ASP A 1 204 ? 15.408 13.572 12.188 1.00 88.31 204 ASP A O 1
ATOM 1635 N N . SER A 1 205 ? 16.580 12.736 10.464 1.00 89.62 205 SER A N 1
ATOM 1636 C CA . SER A 1 205 ? 17.057 14.034 9.968 1.00 89.62 205 SER A CA 1
ATOM 1637 C C . SER A 1 205 ? 15.909 14.899 9.449 1.00 89.62 205 SER A C 1
ATOM 1639 O O . SER A 1 205 ? 15.772 16.056 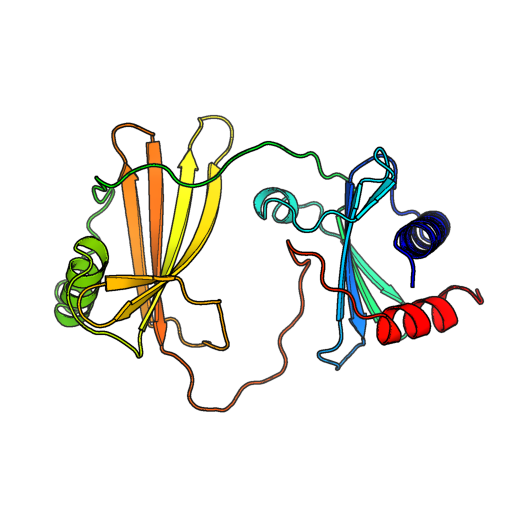9.848 1.00 89.62 205 SER A O 1
ATOM 1641 N N . LEU A 1 206 ? 15.052 14.327 8.597 1.00 90.38 206 LEU A N 1
ATOM 1642 C CA . LEU A 1 206 ? 13.875 15.019 8.070 1.00 90.38 206 LEU A CA 1
ATOM 1643 C C . LEU A 1 206 ? 12.899 15.388 9.193 1.00 90.38 206 LEU A C 1
ATOM 1645 O O . LEU A 1 206 ? 12.356 16.486 9.202 1.00 90.38 206 LEU A O 1
ATOM 1649 N N . MET A 1 207 ? 12.708 14.490 10.162 1.00 91.19 207 MET A N 1
ATOM 1650 C CA . MET A 1 207 ? 11.847 14.722 11.320 1.00 91.19 207 MET A CA 1
ATOM 1651 C C . MET A 1 207 ? 12.344 15.896 12.172 1.00 91.19 207 MET A C 1
ATOM 1653 O O . MET A 1 207 ? 11.559 16.774 12.524 1.00 91.19 207 MET A O 1
ATOM 1657 N N . SER A 1 208 ? 13.648 15.945 12.467 1.00 91.00 208 SER A N 1
ATOM 1658 C CA . SER A 1 208 ? 14.262 17.071 13.176 1.00 91.00 208 SER A CA 1
ATOM 1659 C C . SER A 1 208 ? 14.103 18.387 12.417 1.00 91.00 208 SER A C 1
ATOM 1661 O O . SER A 1 208 ? 13.692 19.372 13.026 1.00 91.00 208 SER A O 1
ATOM 1663 N N . SER A 1 209 ? 14.365 18.397 11.107 1.00 91.12 209 SER A N 1
ATOM 1664 C CA . SER A 1 209 ? 14.225 19.594 10.267 1.00 91.12 209 SER A CA 1
ATOM 1665 C C . SER A 1 209 ? 12.777 20.093 10.224 1.00 91.12 209 SER A C 1
ATOM 1667 O O . SER A 1 209 ? 12.496 21.257 10.516 1.00 91.12 209 SER A O 1
ATOM 1669 N N . PHE A 1 210 ? 11.834 19.177 9.979 1.00 92.19 210 PHE A N 1
ATOM 1670 C CA . PHE A 1 210 ? 10.404 19.466 9.951 1.00 92.19 210 PHE A CA 1
ATOM 1671 C C . PHE A 1 210 ? 9.928 20.109 11.254 1.00 92.19 210 PHE A C 1
ATOM 1673 O O . PHE A 1 210 ? 9.263 21.146 11.230 1.00 92.19 210 PHE A O 1
ATOM 1680 N N . PHE A 1 211 ? 10.271 19.517 12.400 1.00 89.75 211 PHE A N 1
ATOM 1681 C CA . PHE A 1 211 ? 9.831 20.046 13.684 1.00 89.75 211 PHE A CA 1
ATOM 1682 C C . PHE A 1 211 ? 10.564 21.319 14.079 1.00 89.75 211 PHE A C 1
ATOM 1684 O O . PHE A 1 211 ? 9.927 22.200 14.636 1.00 89.75 211 PHE A O 1
ATOM 1691 N N . GLN A 1 212 ? 11.844 21.482 13.750 1.00 88.19 212 GLN A N 1
ATOM 1692 C CA . GLN A 1 212 ? 12.552 22.736 14.001 1.00 88.19 212 GLN A CA 1
ATOM 1693 C C . GLN A 1 212 ? 11.895 23.917 13.269 1.00 88.19 212 GLN A C 1
ATOM 1695 O O . GLN A 1 212 ? 11.716 24.976 13.867 1.00 88.19 212 GLN A O 1
ATOM 1700 N N . GLU A 1 213 ? 11.480 23.727 12.015 1.00 83.62 213 GLU A N 1
ATOM 1701 C CA . GLU A 1 213 ? 10.800 24.765 11.229 1.00 83.62 213 GLU A CA 1
ATOM 1702 C C . GLU A 1 213 ? 9.358 25.020 11.689 1.00 83.62 213 GLU A C 1
ATOM 1704 O O . GLU A 1 213 ? 8.910 26.164 11.706 1.00 83.62 213 GLU A O 1
ATOM 1709 N N . ASN A 1 214 ? 8.626 23.973 12.084 1.00 78.00 214 ASN A N 1
ATOM 1710 C CA . ASN A 1 214 ? 7.183 24.060 12.336 1.00 78.00 214 ASN A CA 1
ATOM 1711 C C . ASN A 1 214 ? 6.793 24.097 13.829 1.00 78.00 214 ASN A C 1
ATOM 1713 O O . ASN A 1 214 ? 5.609 24.215 14.145 1.00 78.00 214 ASN A O 1
ATOM 1717 N N . TYR A 1 215 ? 7.749 24.015 14.764 1.00 71.31 215 TYR A N 1
ATOM 1718 C CA . TYR A 1 215 ? 7.501 24.225 16.202 1.00 71.31 215 TYR A CA 1
ATOM 1719 C C . TYR A 1 215 ? 7.706 25.661 16.679 1.00 71.31 215 TYR A C 1
ATOM 1721 O O . TYR A 1 215 ? 7.189 25.995 17.746 1.00 71.31 215 TYR A O 1
ATOM 1729 N N . LEU A 1 216 ? 8.440 26.483 15.926 1.00 52.34 216 LEU A N 1
ATOM 1730 C CA . LEU A 1 216 ? 8.785 27.865 16.287 1.00 52.34 216 LEU A CA 1
ATOM 1731 C C . LEU A 1 216 ? 7.702 28.901 15.917 1.00 52.34 216 LEU A C 1
ATOM 1733 O O . LEU A 1 216 ? 7.956 30.102 15.981 1.00 52.34 216 LEU A O 1
ATOM 1737 N N . LEU A 1 217 ? 6.496 28.437 15.579 1.00 45.34 217 LEU A N 1
ATOM 1738 C CA . LEU A 1 217 ? 5.271 29.228 15.422 1.00 45.34 217 LEU A CA 1
ATOM 1739 C C . LEU A 1 217 ? 4.194 28.724 16.396 1.00 45.34 217 LEU A C 1
ATOM 1741 O O . LEU A 1 217 ? 3.341 29.546 16.781 1.00 45.34 217 LEU A O 1
#

Secondary structure (DSSP, 8-state):
--HHHHHHHHHHHHHHTT---SSEEEEEEEETTSS-EEEEEEETTTTEEESB--HHHHTSTT-EEEEETTEEEEEEEEE---------S--EESS----TT-HHHHHHHHHHHTT-S-EEEEEEEEEEEEE-SS-EEEEEEEEEEETTEEEE----S--EEEEEEEEEEETTTTEEEEEEEEEPPPS--PPPPP---SB-B--HHHHHHHHHHHH--

pLDDT: mean 70.47, std 16.45, range [34.72, 94.31]

Radius of gyration: 20.69 Å; chains: 1; bounding box: 38×53×53 Å

Organism: Cavenderia fasciculata (NCBI:txid261658)

Foldseek 3Di:
DDLLVVLVLVVVLCVVVVAALQAWKWKKKDFAPDPDIFIWIAGSVVSDTDFFAQVVQVVPPQWDWDDDVRMIMIMDRDGDHDDDDDDDQDWAAPDPPPDPPCVVVVVVVVCVSQLHDADPQKKKWKWKWFCPPPDTGTDIWIWGRHHSHTDTDDDDDFDAWDDKDFWIADPVGRMTIIITMTGHDDDDDDRDDDHRDRGGGDDPVVSVVSCVRSVVD